Protein AF-A0A090XD99-F1 (afdb_monomer_lite)

Foldseek 3Di:
DDDPDPPPPDDPDDDDDDDDDDDDPQPFDDDPNDTDDRPPCQFWPFDWADAPPPDTATAWQWIQTPVRDIDGHDWLGKYQPDWDWPPDDPCVVVVDDIHIYRQWIATGDPRGGDHDAADDFDAFPDPQQFHWDWDDQAPRYIFTQWQWTAHPVRDIDGGDWQGKYFPDWDDDPQKIKTFIATDDPRGGDGPPSDIGIAGNVDGHDDDPDD

pLDDT: mean 74.69, std 20.32, range [28.7, 96.0]

Structure (mmCIF, N/CA/C/O backbone):
data_AF-A0A090XD99-F1
#
_entry.id   AF-A0A090XD99-F1
#
loop_
_atom_site.group_PDB
_atom_site.id
_atom_site.type_symbol
_atom_site.label_atom_id
_atom_site.label_alt_id
_atom_site.label_comp_id
_atom_site.label_asym_id
_atom_site.label_entity_id
_atom_site.label_seq_id
_atom_site.pdbx_PDB_ins_code
_atom_site.Cartn_x
_atom_site.Cartn_y
_atom_site.Cartn_z
_atom_site.occupancy
_atom_site.B_iso_or_equiv
_atom_site.auth_seq_id
_atom_site.auth_comp_id
_atom_site.auth_asym_id
_atom_site.auth_atom_id
_atom_site.pdbx_PDB_model_num
ATOM 1 N N . LEU A 1 1 ? -3.791 0.039 -46.338 1.00 29.17 1 LEU A N 1
ATOM 2 C CA . LEU A 1 1 ? -2.946 0.171 -45.131 1.00 29.17 1 LEU A CA 1
ATOM 3 C C . LEU A 1 1 ? -3.714 1.030 -44.139 1.00 29.17 1 LEU A C 1
ATOM 5 O O . LEU A 1 1 ? -3.865 2.210 -44.429 1.00 29.17 1 LEU A O 1
ATOM 9 N N . PRO A 1 2 ? -4.304 0.475 -43.069 1.00 32.53 2 PRO A N 1
ATOM 10 C CA . PRO A 1 2 ? -4.972 1.307 -42.083 1.00 32.53 2 PRO A CA 1
ATOM 11 C C . PRO A 1 2 ? -3.912 1.943 -41.180 1.00 32.53 2 PRO A C 1
ATOM 13 O O . PRO A 1 2 ? -3.060 1.261 -40.610 1.00 32.53 2 PRO A O 1
ATOM 16 N N . THR A 1 3 ? -3.942 3.267 -41.117 1.00 30.95 3 THR A N 1
ATOM 17 C CA . THR A 1 3 ? -3.111 4.108 -40.262 1.00 30.95 3 THR A CA 1
ATOM 18 C C . THR A 1 3 ? -3.462 3.810 -38.807 1.00 30.95 3 THR A C 1
ATOM 20 O O . THR A 1 3 ? -4.619 3.926 -38.408 1.00 30.95 3 THR A O 1
ATOM 23 N N . LYS A 1 4 ? -2.463 3.374 -38.034 1.00 35.81 4 LYS A N 1
ATOM 24 C CA . LYS A 1 4 ? -2.551 3.130 -36.593 1.00 35.81 4 LYS A CA 1
ATOM 25 C C . LYS A 1 4 ? -3.011 4.426 -35.925 1.00 35.81 4 LYS A C 1
ATOM 27 O O . LYS A 1 4 ? -2.273 5.404 -35.912 1.00 35.81 4 LYS A O 1
ATOM 32 N N . SER A 1 5 ? -4.247 4.435 -35.439 1.00 34.84 5 SER A N 1
ATOM 33 C CA . SER A 1 5 ? -4.791 5.500 -34.607 1.00 34.84 5 SER A CA 1
ATOM 34 C C . SER A 1 5 ? -3.919 5.625 -33.362 1.00 34.84 5 SER A C 1
ATOM 36 O O . SER A 1 5 ? -3.947 4.748 -32.498 1.00 34.84 5 SER A O 1
ATOM 38 N N . GLU A 1 6 ? -3.117 6.684 -33.291 1.00 40.81 6 GLU A N 1
ATOM 39 C CA . GLU A 1 6 ? -2.580 7.167 -32.025 1.00 40.81 6 GLU A CA 1
ATOM 40 C C . GLU A 1 6 ? -3.792 7.474 -31.141 1.00 40.81 6 GLU A C 1
ATOM 42 O O . GLU A 1 6 ? -4.569 8.387 -31.426 1.00 40.81 6 GLU A O 1
ATOM 47 N N . LEU A 1 7 ? -4.026 6.640 -30.122 1.00 40.94 7 LEU A N 1
ATOM 48 C CA . LEU A 1 7 ? -4.959 6.988 -29.062 1.00 40.94 7 LEU A CA 1
ATOM 49 C C . LEU A 1 7 ? -4.370 8.214 -28.366 1.00 40.94 7 LEU A C 1
ATOM 51 O O . LEU A 1 7 ? -3.432 8.110 -27.582 1.00 40.94 7 LEU A O 1
ATOM 55 N N . PHE A 1 8 ? -4.903 9.385 -28.700 1.00 42.00 8 PHE A N 1
ATOM 56 C CA . PHE A 1 8 ? -4.663 10.608 -27.956 1.00 42.00 8 PHE A CA 1
ATOM 57 C C . PHE A 1 8 ? -5.185 10.403 -26.532 1.00 42.00 8 PHE A C 1
ATOM 59 O O . PHE A 1 8 ? -6.388 10.494 -26.283 1.00 42.00 8 PHE A O 1
ATOM 66 N N . CYS A 1 9 ? -4.286 10.121 -25.591 1.00 50.16 9 CYS A N 1
ATOM 67 C CA . CYS A 1 9 ? -4.594 10.215 -24.173 1.00 50.16 9 CYS A CA 1
ATOM 68 C C . CYS A 1 9 ? -4.824 11.691 -23.849 1.00 50.16 9 CYS A C 1
ATOM 70 O O . CYS A 1 9 ? -3.883 12.479 -23.764 1.00 50.16 9 CYS A O 1
ATOM 72 N N . SER A 1 10 ? -6.085 12.092 -23.717 1.00 45.22 10 SER A N 1
ATOM 73 C CA . SER A 1 10 ? -6.397 13.389 -23.125 1.00 45.22 10 SER A CA 1
ATOM 74 C C . SER A 1 10 ? -6.186 13.262 -21.615 1.00 45.22 10 SER A C 1
ATOM 76 O O . SER A 1 10 ? -6.752 12.338 -21.027 1.00 45.22 10 SER A O 1
ATOM 78 N N . PRO A 1 11 ? -5.382 14.126 -20.971 1.00 39.06 11 PRO A N 1
ATOM 79 C CA . PRO A 1 11 ? -5.248 14.088 -19.521 1.00 39.06 11 PRO A CA 1
ATOM 80 C C . PRO A 1 11 ? -6.627 14.304 -18.877 1.00 39.06 11 PRO A C 1
ATOM 82 O O . PRO A 1 11 ? -7.382 15.158 -19.356 1.00 39.06 11 PRO A O 1
ATOM 85 N N . PRO A 1 12 ? -6.986 13.565 -17.812 1.00 39.91 12 PRO A N 1
ATOM 86 C CA . PRO A 1 12 ? -8.225 13.828 -17.097 1.00 39.91 12 PRO A CA 1
ATOM 87 C C . PRO A 1 12 ? -8.194 15.258 -16.537 1.00 39.91 12 PRO A C 1
ATOM 89 O O . PRO A 1 12 ? -7.226 15.678 -15.898 1.00 39.91 12 PRO A O 1
ATOM 92 N N . GLU A 1 13 ? -9.251 16.030 -16.805 1.00 33.06 13 GLU A N 1
ATOM 93 C CA . GLU A 1 13 ? -9.387 17.400 -16.306 1.00 33.06 13 GLU A CA 1
ATOM 94 C C . GLU A 1 13 ? -9.272 17.419 -14.775 1.00 33.06 13 GLU A C 1
ATOM 96 O O . GLU A 1 13 ? -10.149 16.936 -14.055 1.00 33.06 13 GLU A O 1
ATOM 101 N N . THR A 1 14 ? -8.208 18.025 -14.251 1.00 34.97 14 THR A N 1
ATOM 102 C CA . THR A 1 14 ? -8.058 18.245 -12.811 1.00 34.97 14 THR A CA 1
ATOM 103 C C . THR A 1 14 ? -8.959 19.408 -12.400 1.00 34.97 14 THR A C 1
ATOM 105 O O . THR A 1 14 ? -8.592 20.577 -12.506 1.00 34.97 14 THR A O 1
ATOM 108 N N . LYS A 1 15 ? -10.176 19.110 -11.934 1.00 31.34 15 LYS A N 1
ATOM 109 C CA . LYS A 1 15 ? -11.067 20.131 -11.365 1.00 31.34 15 LYS A CA 1
ATOM 110 C C . LYS A 1 15 ? -10.687 20.391 -9.907 1.00 31.34 15 LYS A C 1
ATOM 112 O O . LYS A 1 15 ? -10.941 19.580 -9.022 1.00 31.34 15 LYS A O 1
ATOM 117 N N . LEU A 1 16 ? -10.045 21.534 -9.665 1.00 28.70 16 LEU A N 1
ATOM 118 C CA . LEU A 1 16 ? -9.690 22.020 -8.333 1.00 28.70 16 LEU A CA 1
ATOM 119 C C . LEU A 1 16 ? -10.935 22.624 -7.661 1.00 28.70 16 LEU A C 1
ATOM 121 O O . LEU A 1 16 ? -11.273 23.783 -7.896 1.00 28.70 16 LEU A O 1
ATOM 125 N N . TYR A 1 17 ? -11.633 21.855 -6.827 1.00 33.28 17 TYR A N 1
ATOM 126 C CA . TYR A 1 17 ? -12.748 22.385 -6.039 1.00 33.28 17 TYR A CA 1
ATOM 127 C C . TYR A 1 17 ? -12.217 23.017 -4.744 1.00 33.28 17 TYR A C 1
ATOM 129 O O . TYR A 1 17 ? -11.704 22.328 -3.863 1.00 33.28 17 TYR A O 1
ATOM 137 N N . LYS A 1 18 ? -12.334 24.346 -4.624 1.00 31.80 18 LYS A N 1
ATOM 138 C CA . LYS A 1 18 ? -12.262 25.043 -3.333 1.00 31.80 18 LYS A CA 1
ATOM 139 C C . LYS A 1 18 ? -13.612 24.873 -2.635 1.00 31.80 18 LYS A C 1
ATOM 141 O O . LYS A 1 18 ? -14.582 25.491 -3.058 1.00 31.80 18 LYS A O 1
ATOM 146 N N . GLU A 1 19 ? -13.679 24.081 -1.569 1.00 37.97 19 GLU A N 1
ATOM 147 C CA . GLU A 1 19 ? -14.806 24.161 -0.633 1.00 37.97 19 GLU A CA 1
ATOM 148 C C . GLU A 1 19 ? -14.475 25.176 0.469 1.00 37.97 19 GLU A C 1
ATOM 150 O O . GLU A 1 19 ? -13.686 24.919 1.380 1.00 37.97 19 GLU A O 1
ATOM 155 N N . GLU A 1 20 ? -15.082 26.359 0.366 1.00 36.19 20 GLU A N 1
ATOM 156 C CA . GLU A 1 20 ? -15.264 27.273 1.489 1.00 36.19 20 GLU A CA 1
ATOM 157 C C . GLU A 1 20 ? -16.559 26.905 2.233 1.00 36.19 20 GLU A C 1
ATOM 159 O O . GLU A 1 20 ? -17.637 26.905 1.648 1.00 36.19 20 GLU A O 1
ATOM 164 N N . GLY A 1 21 ? -16.465 26.679 3.548 1.00 35.44 21 GLY A N 1
ATOM 165 C CA . GLY A 1 21 ? -17.574 26.942 4.471 1.00 35.44 21 GLY A CA 1
ATOM 166 C C . GLY A 1 21 ? -18.374 25.751 5.026 1.00 35.44 21 GLY A C 1
ATOM 167 O O . GLY A 1 21 ? -19.042 25.020 4.311 1.00 35.44 21 GLY A O 1
ATOM 168 N N . LYS A 1 22 ? -18.427 25.740 6.369 1.00 29.59 22 LYS A N 1
ATOM 169 C CA . LYS A 1 22 ? -19.358 25.075 7.310 1.00 29.59 22 LYS A CA 1
ATOM 170 C C . LYS A 1 22 ? -19.150 23.592 7.678 1.00 29.59 22 LYS A C 1
ATOM 172 O O . LYS A 1 22 ? -19.069 22.691 6.860 1.00 29.59 22 LYS A O 1
ATOM 177 N N . LYS A 1 23 ? -19.108 23.395 9.006 1.00 40.16 23 LYS A N 1
ATOM 178 C CA . LYS A 1 23 ? -19.047 22.136 9.763 1.00 40.16 23 LYS A CA 1
ATOM 179 C C . LYS A 1 23 ? -20.243 21.230 9.435 1.00 40.16 23 LYS A C 1
ATOM 181 O O . LYS A 1 23 ? -21.278 21.359 10.068 1.00 40.16 23 LYS A O 1
ATOM 186 N N . ASP A 1 24 ? -20.034 20.293 8.528 1.00 35.25 24 ASP A N 1
ATOM 187 C CA . ASP A 1 24 ? -20.601 18.944 8.578 1.00 35.25 24 ASP A CA 1
ATOM 188 C C . ASP A 1 24 ? -19.536 18.031 7.973 1.00 35.25 24 ASP A C 1
ATOM 190 O O . ASP A 1 24 ? -19.322 18.008 6.761 1.00 35.25 24 ASP A O 1
ATOM 194 N N . ARG A 1 25 ? -18.760 17.348 8.823 1.00 34.78 25 ARG A N 1
ATOM 195 C CA . ARG A 1 25 ? -17.692 16.449 8.365 1.00 34.78 25 ARG A CA 1
ATOM 196 C C . ARG A 1 25 ? -18.313 15.143 7.869 1.00 34.78 25 ARG A C 1
ATOM 198 O O . ARG A 1 25 ? -18.170 14.106 8.494 1.00 34.78 25 ARG A O 1
ATOM 205 N N . LYS A 1 26 ? -18.986 15.178 6.719 1.00 39.66 26 LYS A N 1
ATOM 206 C CA . LYS A 1 26 ? -19.401 13.955 6.027 1.00 39.66 26 LYS A CA 1
ATOM 207 C C . LYS A 1 26 ? -18.145 13.227 5.542 1.00 39.66 26 LYS A C 1
ATOM 209 O O . LYS A 1 26 ? -17.483 13.689 4.612 1.00 39.66 26 LYS A O 1
ATOM 214 N N . VAL A 1 27 ? -17.793 12.109 6.175 1.00 42.09 27 VAL A N 1
ATOM 215 C CA . VAL A 1 27 ? -16.772 11.188 5.655 1.00 42.09 27 VAL A CA 1
ATOM 216 C C . VAL A 1 27 ? -17.346 10.550 4.390 1.00 42.09 27 VAL A C 1
ATOM 218 O O . VAL A 1 27 ? -18.168 9.645 4.469 1.00 42.09 27 VAL A O 1
ATOM 221 N N . LYS A 1 28 ? -16.969 11.067 3.219 1.00 41.59 28 LYS A N 1
ATOM 222 C CA . LYS A 1 28 ? -17.385 10.521 1.921 1.00 41.59 28 LYS A CA 1
ATOM 223 C C . LYS A 1 28 ? -16.392 9.455 1.464 1.00 41.59 28 LYS A C 1
ATOM 225 O O . LYS A 1 28 ? -15.189 9.592 1.692 1.00 41.59 28 LYS A O 1
ATOM 230 N N . THR A 1 29 ? -16.884 8.430 0.780 1.00 48.00 29 THR A N 1
ATOM 231 C CA . THR A 1 29 ? -16.031 7.447 0.108 1.00 48.00 29 THR A CA 1
ATOM 232 C C . THR A 1 29 ? -15.660 8.019 -1.255 1.00 48.00 29 THR A C 1
ATOM 234 O O . THR A 1 29 ? -16.538 8.366 -2.043 1.00 48.00 29 THR A O 1
ATOM 237 N N . CYS A 1 30 ? -14.365 8.178 -1.523 1.00 48.22 30 CYS A N 1
ATOM 238 C CA . CYS A 1 30 ? -13.880 8.699 -2.797 1.00 48.22 30 CYS A CA 1
ATOM 239 C C . CYS A 1 30 ? -13.390 7.538 -3.664 1.00 48.22 30 CYS A C 1
ATOM 241 O O . CYS A 1 30 ? -12.540 6.751 -3.248 1.00 48.22 30 CYS A O 1
ATOM 243 N N . GLN A 1 31 ? -13.951 7.428 -4.864 1.00 45.91 31 GLN A N 1
ATOM 244 C CA . GLN A 1 31 ? -13.473 6.541 -5.917 1.00 45.91 31 GLN A CA 1
ATOM 245 C C . GLN A 1 31 ? -13.281 7.371 -7.179 1.00 45.91 31 GLN A C 1
ATOM 247 O O . GLN A 1 31 ? -14.170 8.130 -7.565 1.00 45.91 31 GLN A O 1
ATOM 252 N N . ASN A 1 32 ? -12.116 7.229 -7.811 1.00 43.75 32 ASN A N 1
ATOM 253 C CA . ASN A 1 32 ? -11.796 7.878 -9.082 1.00 43.75 32 ASN A CA 1
ATOM 254 C C . ASN A 1 32 ? -12.060 9.403 -9.071 1.00 43.75 32 ASN A C 1
ATOM 256 O O . ASN A 1 32 ? -12.777 9.941 -9.913 1.00 43.75 32 ASN A O 1
ATOM 260 N N . GLY A 1 33 ? -11.593 10.091 -8.021 1.00 47.38 33 GLY A N 1
ATOM 261 C CA . GLY A 1 33 ? -11.790 11.536 -7.839 1.00 47.38 33 GLY A CA 1
ATOM 262 C C . GLY A 1 33 ? -13.222 11.983 -7.501 1.00 47.38 33 GLY A C 1
ATOM 263 O O . GLY A 1 33 ? -13.441 13.169 -7.262 1.00 47.38 33 GLY A O 1
ATOM 264 N N . THR A 1 34 ? -14.193 11.065 -7.431 1.00 42.22 34 THR A N 1
ATOM 265 C CA . THR A 1 34 ? -15.591 11.372 -7.102 1.00 42.22 34 THR A CA 1
ATOM 266 C C . THR A 1 34 ? -15.938 10.834 -5.720 1.00 42.22 34 THR A C 1
ATOM 268 O O . THR A 1 34 ? -15.882 9.632 -5.462 1.00 42.22 34 THR A O 1
ATOM 271 N N . CYS A 1 35 ? -16.317 11.729 -4.811 1.00 51.88 35 CYS A N 1
ATOM 272 C CA . CYS A 1 35 ? -16.709 11.360 -3.456 1.00 51.88 35 CYS A CA 1
ATOM 273 C C . CYS A 1 35 ? -18.232 11.199 -3.377 1.00 51.88 35 CYS A C 1
ATOM 275 O O . CYS A 1 35 ? -18.967 12.185 -3.457 1.00 51.88 35 CYS A O 1
ATOM 277 N N . THR A 1 36 ? -18.705 9.961 -3.226 1.00 49.44 36 THR A N 1
ATOM 278 C CA . THR A 1 36 ? -20.133 9.617 -3.136 1.00 49.44 36 THR A CA 1
ATOM 279 C C . THR A 1 36 ? -20.467 9.013 -1.772 1.00 49.44 36 THR A C 1
ATOM 281 O O . THR A 1 36 ? -19.614 8.435 -1.100 1.00 49.44 36 THR A O 1
ATOM 284 N N . GLY A 1 37 ? -21.720 9.197 -1.346 1.00 50.81 37 GLY A N 1
ATOM 285 C CA . GLY A 1 37 ? -22.272 8.632 -0.114 1.00 50.81 37 GLY A CA 1
ATOM 286 C C . GLY A 1 37 ? -22.677 9.683 0.921 1.00 50.81 37 GLY A C 1
ATOM 287 O O . GLY A 1 37 ? -21.871 10.511 1.347 1.00 50.81 37 GLY A O 1
ATOM 288 N N . ASP A 1 38 ? -23.932 9.611 1.364 1.00 49.69 38 ASP A N 1
ATOM 289 C CA . ASP A 1 38 ? -24.384 10.219 2.615 1.00 49.69 38 ASP A CA 1
ATOM 290 C C . ASP A 1 38 ? -24.069 9.250 3.762 1.00 49.69 38 ASP A C 1
ATOM 292 O O . ASP A 1 38 ? -24.935 8.523 4.247 1.00 49.69 38 ASP A O 1
ATOM 296 N N . TYR A 1 39 ? -22.805 9.197 4.188 1.00 54.59 39 TYR A N 1
ATOM 297 C CA . TYR A 1 39 ? -22.466 8.492 5.421 1.00 54.59 39 TYR A CA 1
ATOM 298 C C . TYR A 1 39 ? -23.013 9.293 6.607 1.00 54.59 39 TYR A C 1
ATOM 300 O O . TYR A 1 39 ? -22.491 10.358 6.950 1.00 54.59 39 TYR A O 1
ATOM 308 N N . LYS A 1 40 ? -24.089 8.800 7.224 1.00 58.50 40 LYS A N 1
ATOM 309 C CA . LYS A 1 40 ? -24.652 9.381 8.444 1.00 58.50 40 LYS A CA 1
ATOM 310 C C . LYS A 1 40 ? -23.810 8.969 9.650 1.00 58.50 40 LYS A C 1
ATOM 312 O O . LYS A 1 40 ? -24.119 8.006 10.352 1.00 58.50 40 LYS A O 1
ATOM 317 N N . GLU A 1 41 ? -22.738 9.718 9.884 1.00 62.06 41 GLU A N 1
ATOM 318 C CA . GLU A 1 41 ? -21.822 9.533 11.021 1.00 62.06 41 GLU A CA 1
ATOM 319 C C . GLU A 1 41 ? -22.550 9.562 12.382 1.00 62.06 41 GLU A C 1
ATOM 321 O O . GLU A 1 41 ? -22.115 8.932 13.349 1.00 62.06 41 GLU A O 1
ATOM 326 N N . ASP A 1 42 ? -23.705 10.229 12.428 1.00 64.19 42 ASP A N 1
ATOM 327 C CA . ASP A 1 42 ? -24.571 10.334 13.601 1.00 64.19 42 ASP A CA 1
ATOM 328 C C . ASP A 1 42 ? -25.227 9.002 13.989 1.00 64.19 42 ASP A C 1
ATOM 330 O O . ASP A 1 42 ? -25.499 8.781 15.169 1.00 64.19 42 ASP A O 1
ATOM 334 N N . GLU A 1 43 ? -25.470 8.103 13.028 1.00 69.75 43 GLU A N 1
ATOM 335 C CA . GLU A 1 43 ? -26.159 6.822 13.244 1.00 69.75 43 GLU A CA 1
ATOM 336 C C . GLU A 1 43 ? -25.167 5.674 13.495 1.00 69.75 43 GLU A C 1
ATOM 338 O O . GLU A 1 43 ? -25.397 4.836 14.373 1.00 69.75 43 GLU A O 1
ATOM 343 N N . CYS A 1 44 ? -24.039 5.663 12.780 1.00 76.50 44 CYS A N 1
ATOM 344 C CA . CYS A 1 44 ? -22.971 4.675 12.921 1.00 76.50 44 CYS A CA 1
ATOM 345 C C . CYS A 1 44 ? -21.623 5.402 12.975 1.00 76.50 44 CYS A C 1
ATOM 347 O O . CYS A 1 44 ? -21.262 6.123 12.047 1.00 76.50 44 CYS A O 1
ATOM 349 N N . LYS A 1 45 ? -20.842 5.220 14.044 1.00 77.06 45 LYS A N 1
ATOM 350 C CA . LYS A 1 45 ? -19.551 5.913 14.191 1.00 77.06 45 LYS A CA 1
ATOM 351 C C . LYS A 1 45 ? -18.415 5.069 13.631 1.00 77.06 45 LYS A C 1
ATOM 353 O O . LYS A 1 45 ? -18.179 3.955 14.093 1.00 77.06 45 LYS A O 1
ATOM 358 N N . ARG A 1 46 ? -17.672 5.630 12.677 1.00 82.62 46 ARG A N 1
ATOM 359 C CA . ARG A 1 46 ? -16.459 5.029 12.112 1.00 82.62 46 ARG A CA 1
ATOM 360 C C . ARG A 1 46 ? -15.243 5.580 12.842 1.00 82.62 46 ARG A C 1
ATOM 362 O O . ARG A 1 46 ? -14.977 6.778 12.805 1.00 82.62 46 ARG A O 1
ATOM 369 N N . LYS A 1 47 ? -14.491 4.711 13.518 1.00 85.75 47 LYS A N 1
ATOM 370 C CA . LYS A 1 47 ? -13.227 5.110 14.141 1.00 85.75 47 LYS A CA 1
ATOM 371 C C . LYS A 1 47 ? -12.108 5.032 13.109 1.00 85.75 47 LYS A C 1
ATOM 373 O O . LYS A 1 47 ? -11.795 3.956 12.605 1.00 85.75 47 LYS A O 1
ATOM 378 N N . MET A 1 48 ? -11.525 6.187 12.803 1.00 85.75 48 MET A N 1
ATOM 379 C CA . MET A 1 48 ? -10.375 6.310 11.913 1.00 85.75 48 MET A CA 1
ATOM 380 C C . MET A 1 48 ? -9.088 6.331 12.736 1.00 85.75 48 MET A C 1
ATOM 382 O O . MET A 1 48 ? -8.972 7.094 13.698 1.00 85.75 48 MET A O 1
ATOM 386 N N . LEU A 1 49 ? -8.113 5.520 12.341 1.00 86.00 49 LEU A N 1
ATOM 387 C CA . LEU A 1 49 ? -6.758 5.559 12.870 1.00 86.00 49 LEU A CA 1
ATOM 388 C C . LEU A 1 49 ? -5.867 6.317 11.893 1.00 86.00 49 LEU A C 1
ATOM 390 O O . LEU A 1 49 ? -5.813 5.999 10.703 1.00 86.00 49 LEU A O 1
ATOM 394 N N . ALA A 1 50 ? -5.168 7.325 12.406 1.00 82.00 50 ALA A N 1
ATOM 395 C CA . ALA A 1 50 ? -4.214 8.084 11.621 1.00 82.00 50 ALA A CA 1
ATOM 396 C C . ALA A 1 50 ? -2.971 7.231 11.353 1.00 82.00 50 ALA A C 1
ATOM 398 O O . ALA A 1 50 ? -2.231 6.863 12.263 1.00 82.00 50 ALA A O 1
ATOM 399 N N . VAL A 1 51 ? -2.721 6.964 10.079 1.00 77.25 51 VAL A N 1
ATOM 400 C CA . VAL A 1 51 ? -1.458 6.440 9.578 1.00 77.25 51 VAL A CA 1
ATOM 401 C C . VAL A 1 51 ? -0.583 7.643 9.249 1.00 77.25 51 VAL A C 1
ATOM 403 O O . VAL A 1 51 ? -0.774 8.304 8.227 1.00 77.25 51 VAL A O 1
ATOM 406 N N . TYR A 1 52 ? 0.338 7.951 10.164 1.00 69.38 52 TYR A N 1
ATOM 407 C CA . TYR A 1 52 ? 1.416 8.938 10.033 1.00 69.38 52 TYR A CA 1
ATOM 408 C C . TYR A 1 52 ? 1.101 10.132 9.109 1.00 69.38 52 TYR A C 1
ATOM 410 O O . TYR A 1 52 ? 1.365 10.132 7.909 1.00 69.38 52 TYR A O 1
ATOM 418 N N . SER A 1 53 ? 0.567 11.205 9.694 1.00 57.19 53 SER A N 1
ATOM 419 C CA . SER A 1 53 ? 0.318 12.540 9.116 1.00 57.19 53 SER A CA 1
ATOM 420 C C . SER A 1 53 ? -0.570 12.675 7.862 1.00 57.19 53 SER A C 1
ATOM 422 O O . SER A 1 53 ? -1.036 13.790 7.634 1.00 57.19 53 SER A O 1
ATOM 424 N N . ARG A 1 54 ? -0.827 11.641 7.036 1.00 62.81 54 ARG A N 1
ATOM 425 C CA . ARG A 1 54 ? -1.522 11.830 5.733 1.00 62.81 54 ARG A CA 1
ATOM 426 C C . ARG A 1 54 ? -2.344 10.655 5.196 1.00 62.81 54 ARG A C 1
ATOM 428 O O . ARG A 1 54 ? -2.834 10.751 4.071 1.00 62.81 54 ARG A O 1
ATOM 435 N N . ALA A 1 55 ? -2.474 9.555 5.922 1.00 69.56 55 ALA A N 1
ATOM 436 C CA . ALA A 1 55 ? -3.428 8.503 5.587 1.00 69.56 55 ALA A CA 1
ATOM 437 C C . ALA A 1 55 ? -4.267 8.193 6.827 1.00 69.56 55 ALA A C 1
ATOM 439 O O . ALA A 1 55 ? -3.791 8.320 7.950 1.00 69.56 55 ALA A O 1
ATOM 440 N N . ASN A 1 56 ? -5.528 7.829 6.633 1.00 82.44 56 ASN A N 1
ATOM 441 C CA . ASN A 1 56 ? -6.381 7.345 7.706 1.00 82.44 56 ASN A CA 1
ATOM 442 C C . ASN A 1 56 ? -6.967 6.016 7.256 1.00 82.44 56 ASN A C 1
ATOM 444 O O . ASN A 1 56 ? -7.388 5.889 6.109 1.00 82.44 56 ASN A O 1
ATOM 448 N N . VAL A 1 57 ? -6.996 5.049 8.160 1.00 88.56 57 VAL A N 1
ATOM 449 C CA . VAL A 1 57 ? -7.590 3.733 7.917 1.00 88.56 57 VAL A CA 1
ATOM 450 C C . VAL A 1 57 ? -8.703 3.500 8.920 1.00 88.56 57 VAL A C 1
ATOM 452 O O . VAL A 1 57 ? -8.679 4.071 10.013 1.00 88.56 57 VAL A O 1
ATOM 455 N N . VAL A 1 58 ? -9.687 2.679 8.569 1.00 90.75 58 VAL A N 1
ATOM 456 C CA . VAL A 1 58 ? -10.707 2.282 9.544 1.00 90.75 58 VAL A CA 1
ATOM 457 C C . VAL A 1 58 ? -10.088 1.351 10.586 1.00 90.75 58 VAL A C 1
ATOM 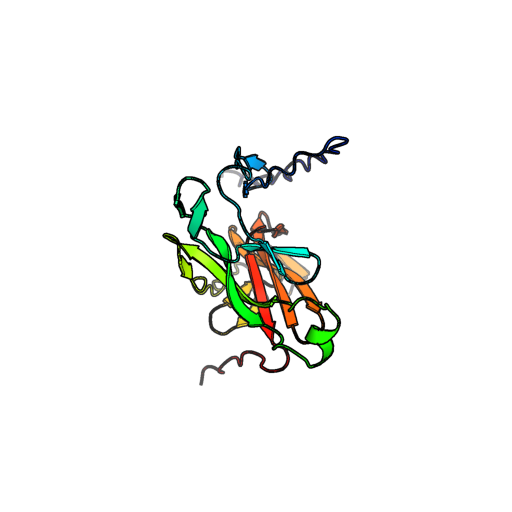459 O O . VAL A 1 58 ? -9.252 0.510 10.258 1.00 90.75 58 VAL A O 1
ATOM 462 N N . GLU A 1 59 ? -10.472 1.500 11.853 1.00 89.81 59 GLU A N 1
ATOM 463 C CA . GLU A 1 59 ? -10.045 0.569 12.905 1.00 89.81 59 GLU A CA 1
ATOM 464 C C . GLU A 1 59 ? -10.679 -0.813 12.709 1.00 89.81 59 GLU A C 1
ATOM 466 O O . GLU A 1 59 ? -9.998 -1.825 12.834 1.00 89.81 59 GLU A O 1
ATOM 471 N N . THR A 1 60 ? -11.972 -0.851 12.376 1.00 90.69 60 THR A N 1
ATOM 472 C CA . THR A 1 60 ? -12.738 -2.082 12.157 1.00 90.69 60 THR A CA 1
ATOM 473 C C . THR A 1 60 ? -13.526 -2.007 10.853 1.00 90.69 60 THR A C 1
ATOM 475 O O . THR A 1 60 ? -14.049 -0.954 10.486 1.00 90.69 60 THR A O 1
ATOM 478 N N . CYS A 1 61 ? -13.650 -3.147 10.170 1.00 91.12 61 CYS A N 1
ATOM 479 C CA . CYS A 1 61 ? -14.455 -3.294 8.951 1.00 91.12 61 CYS A CA 1
ATOM 480 C C . CYS A 1 61 ? -15.936 -3.577 9.229 1.00 91.12 61 CYS A C 1
ATOM 482 O O . CYS A 1 61 ? -16.737 -3.686 8.306 1.00 91.12 61 CYS A O 1
ATOM 484 N N . THR A 1 62 ? -16.308 -3.639 10.505 1.00 90.50 62 THR A N 1
ATOM 485 C CA . THR A 1 62 ? -17.689 -3.720 10.968 1.00 90.50 62 THR A CA 1
ATOM 486 C C . THR A 1 62 ? -17.941 -2.580 11.949 1.00 90.50 62 THR A C 1
ATOM 488 O O . THR A 1 62 ? -17.173 -2.371 12.893 1.00 90.50 62 THR A O 1
ATOM 491 N N . LEU A 1 63 ? -19.012 -1.827 11.715 1.00 86.69 63 LEU A N 1
ATOM 492 C CA . LEU A 1 63 ? -19.404 -0.652 12.481 1.00 86.69 63 LEU A CA 1
ATOM 493 C C . LEU A 1 63 ? -20.607 -0.988 13.352 1.00 86.69 63 LEU A C 1
ATOM 495 O O . LEU A 1 63 ? -21.593 -1.530 12.859 1.00 86.69 63 LEU A O 1
ATOM 499 N N . LYS A 1 64 ? -20.546 -0.631 14.636 1.00 83.81 64 LYS A N 1
ATOM 500 C CA . LYS A 1 64 ? -21.703 -0.703 15.532 1.00 83.81 64 LYS A CA 1
ATOM 501 C C . LYS A 1 64 ? -22.465 0.618 15.483 1.00 83.81 64 LYS A C 1
ATOM 503 O O . LYS A 1 64 ? -21.892 1.677 15.739 1.00 83.81 64 LYS A O 1
ATOM 508 N N . CYS A 1 65 ? -23.751 0.541 15.183 1.00 83.69 65 CYS A N 1
ATOM 509 C CA . CYS A 1 65 ? -24.640 1.690 15.100 1.00 83.69 65 CYS A CA 1
ATOM 510 C C . CYS A 1 65 ? -25.361 1.931 16.435 1.00 83.69 65 CYS A C 1
ATOM 512 O O . CYS A 1 65 ? -25.449 1.042 17.287 1.00 83.69 65 CYS A O 1
ATOM 514 N N . ASN A 1 66 ? -25.888 3.141 16.636 1.00 84.50 66 ASN A N 1
ATOM 515 C CA . ASN A 1 66 ? -26.543 3.530 17.894 1.00 84.50 66 ASN A CA 1
ATOM 516 C C . ASN A 1 66 ? -27.798 2.695 18.200 1.00 84.50 66 ASN A C 1
ATOM 518 O O . ASN A 1 66 ? -28.121 2.468 19.362 1.00 84.50 66 ASN A O 1
ATOM 522 N N . ASN A 1 67 ? -28.483 2.212 17.163 1.00 83.06 67 ASN A N 1
ATOM 523 C CA . ASN A 1 67 ? -29.630 1.300 17.251 1.00 83.06 67 ASN A CA 1
ATOM 524 C C . ASN A 1 67 ? -29.235 -0.152 17.614 1.00 83.06 67 ASN A C 1
ATOM 526 O O . ASN A 1 67 ? -30.099 -1.021 17.674 1.00 83.06 67 ASN A O 1
ATOM 530 N N . GLY A 1 68 ? -27.943 -0.433 17.816 1.00 81.75 68 GLY A N 1
ATOM 531 C CA . GLY A 1 68 ? -27.418 -1.763 18.117 1.00 81.75 68 GLY A CA 1
ATOM 532 C C . GLY A 1 68 ? -27.179 -2.655 16.896 1.00 81.75 68 GLY A C 1
ATOM 533 O O . GLY A 1 68 ? -26.629 -3.741 17.070 1.00 81.75 68 GLY A O 1
ATOM 534 N N . SER A 1 69 ? -27.535 -2.216 15.682 1.00 85.12 69 SER A N 1
ATOM 535 C CA . SER A 1 69 ? -27.228 -2.958 14.459 1.00 85.12 69 SER A CA 1
ATOM 536 C C . SER A 1 69 ? -25.749 -2.856 14.096 1.00 85.12 69 SER A C 1
ATOM 538 O O . SER A 1 69 ? -25.031 -1.958 14.545 1.00 85.12 69 SER A O 1
ATOM 540 N N . TYR A 1 70 ? -25.311 -3.770 13.234 1.00 84.75 70 TYR A N 1
ATOM 541 C CA . TYR A 1 70 ? -23.969 -3.779 12.673 1.00 84.75 70 TYR A CA 1
ATOM 542 C C . TYR A 1 70 ? -24.035 -3.534 11.167 1.00 84.75 70 TYR A C 1
ATOM 544 O O . TYR A 1 70 ? -24.907 -4.076 10.492 1.00 84.75 70 TYR A O 1
ATOM 552 N N . VAL A 1 71 ? -23.124 -2.708 10.656 1.00 86.62 71 VAL A N 1
ATOM 553 C CA . VAL A 1 71 ? -22.998 -2.401 9.226 1.00 86.62 71 VAL A CA 1
ATOM 554 C C . VAL A 1 71 ? -21.573 -2.705 8.786 1.00 86.62 71 VAL A C 1
ATOM 556 O O . VAL A 1 71 ? -20.615 -2.305 9.451 1.00 86.62 71 VAL A O 1
ATOM 559 N N . GLN A 1 72 ? -21.432 -3.418 7.673 1.00 86.88 72 GLN A N 1
ATOM 560 C CA . GLN A 1 72 ? -20.132 -3.697 7.073 1.00 86.88 72 GLN A CA 1
ATOM 561 C C . GLN A 1 72 ? -19.606 -2.447 6.359 1.00 86.88 72 GLN A C 1
ATOM 563 O O . GLN A 1 72 ? -20.342 -1.745 5.666 1.00 86.88 72 GLN A O 1
ATOM 568 N N . VAL A 1 73 ? -18.319 -2.167 6.546 1.00 86.81 73 VAL A N 1
ATOM 569 C CA . VAL A 1 73 ? -17.586 -1.173 5.760 1.00 86.81 73 VAL A CA 1
ATOM 570 C C . VAL A 1 73 ? -17.432 -1.691 4.334 1.00 86.81 73 VAL A C 1
ATOM 572 O O . VAL A 1 73 ? -17.313 -2.893 4.105 1.00 86.81 73 VAL A O 1
ATOM 575 N N . GLU A 1 74 ? -17.419 -0.772 3.374 1.00 86.94 74 GLU A N 1
ATOM 576 C CA . GLU A 1 74 ? -17.319 -1.079 1.957 1.00 86.94 74 GLU A CA 1
ATOM 577 C C . GLU A 1 74 ? -16.066 -1.910 1.645 1.00 86.94 74 GLU A C 1
ATOM 579 O O . GLU A 1 74 ? -14.951 -1.569 2.067 1.00 86.94 74 GLU A O 1
ATOM 584 N N . ASN A 1 75 ? -16.249 -2.979 0.865 1.00 87.00 75 ASN A N 1
ATOM 585 C CA . ASN A 1 75 ? -15.153 -3.833 0.422 1.00 87.00 75 ASN A CA 1
ATOM 586 C C . ASN A 1 75 ? -14.070 -3.011 -0.297 1.00 87.00 75 ASN A C 1
ATOM 588 O O . ASN A 1 75 ? -14.361 -2.158 -1.135 1.00 87.00 75 ASN A O 1
ATOM 592 N N . GLY A 1 76 ? -12.808 -3.282 0.033 1.00 84.56 76 GLY A N 1
ATOM 593 C CA . GLY A 1 76 ? -11.646 -2.558 -0.487 1.00 84.56 76 GLY A CA 1
ATOM 594 C C . GLY A 1 76 ? -11.243 -1.319 0.324 1.00 84.56 76 GLY A C 1
ATOM 595 O O . GLY A 1 76 ? -10.174 -0.765 0.067 1.00 84.56 76 GLY A O 1
ATOM 596 N N . THR A 1 77 ? -12.028 -0.905 1.325 1.00 86.94 77 THR A N 1
ATOM 597 C CA . THR A 1 77 ? -11.649 0.192 2.233 1.00 86.94 77 THR A CA 1
ATOM 598 C C . THR A 1 77 ? -10.411 -0.187 3.048 1.00 86.94 77 THR A C 1
ATOM 600 O O . THR A 1 77 ? -10.354 -1.280 3.609 1.00 86.94 77 THR A O 1
ATOM 603 N N . MET A 1 78 ? -9.424 0.711 3.150 1.00 89.12 78 MET A N 1
ATOM 604 C CA . MET A 1 78 ? -8.212 0.456 3.937 1.00 89.12 78 MET A CA 1
ATOM 605 C C . MET A 1 78 ? -8.520 0.379 5.435 1.00 89.12 78 MET A C 1
ATOM 607 O O . MET A 1 78 ? -9.134 1.289 6.001 1.00 89.12 78 MET A O 1
ATOM 611 N N . CYS A 1 79 ? -8.020 -0.665 6.089 1.00 91.69 79 CYS A N 1
ATOM 612 C CA . CYS A 1 79 ? -8.243 -0.943 7.504 1.00 91.69 79 CYS A CA 1
ATOM 613 C C . CYS A 1 79 ? -6.935 -1.242 8.242 1.00 91.69 79 CYS A C 1
ATOM 615 O O . CYS A 1 79 ? -5.932 -1.628 7.638 1.00 91.69 79 CYS A O 1
ATOM 617 N N . ALA A 1 80 ? -6.930 -1.052 9.559 1.00 92.81 80 ALA A N 1
ATOM 618 C CA . ALA A 1 80 ? -5.791 -1.394 10.399 1.00 92.81 80 ALA A CA 1
ATOM 619 C C . ALA A 1 80 ? -5.767 -2.904 10.676 1.00 92.81 80 ALA A C 1
ATOM 621 O O . ALA A 1 80 ? -6.452 -3.387 11.573 1.00 92.81 80 ALA A O 1
ATOM 622 N N . LEU A 1 81 ? -4.957 -3.642 9.916 1.00 92.56 81 LEU A N 1
ATOM 623 C CA . LEU A 1 81 ? -4.823 -5.093 10.061 1.00 92.56 81 LEU A CA 1
ATOM 624 C C . LEU A 1 81 ? -4.081 -5.461 11.346 1.00 92.56 81 LEU A C 1
ATOM 626 O O . LEU A 1 81 ? -4.462 -6.388 12.057 1.00 92.56 81 LEU A O 1
ATOM 630 N N . ARG A 1 82 ? -3.026 -4.707 11.663 1.00 89.25 82 ARG A N 1
ATOM 631 C CA . ARG A 1 82 ? -2.265 -4.881 12.898 1.00 89.25 82 ARG A CA 1
ATOM 632 C C . ARG A 1 82 ? -1.978 -3.535 13.526 1.00 89.25 82 ARG A C 1
ATOM 634 O O . ARG A 1 82 ? -1.425 -2.640 12.886 1.00 89.25 82 ARG A O 1
ATOM 641 N N . THR A 1 83 ? -2.291 -3.419 14.809 1.00 87.25 83 THR A N 1
ATOM 642 C CA . THR A 1 83 ? -1.992 -2.238 15.617 1.00 87.25 83 THR A CA 1
ATOM 643 C C . THR A 1 83 ? -1.129 -2.607 16.816 1.00 87.25 83 THR A C 1
ATOM 645 O O . THR A 1 83 ? -1.020 -3.771 17.203 1.00 87.25 83 THR A O 1
ATOM 648 N N . SER A 1 84 ? -0.470 -1.613 17.393 1.00 82.62 84 SER A N 1
ATOM 649 C CA . SER A 1 84 ? 0.147 -1.703 18.712 1.00 82.62 84 SER A CA 1
ATOM 650 C C . SER A 1 84 ? -0.339 -0.526 19.543 1.00 82.62 84 SER A C 1
ATOM 652 O O . SER A 1 84 ? -0.449 0.600 19.060 1.00 82.62 84 SER A O 1
ATOM 654 N N . SER A 1 85 ? -0.665 -0.783 20.805 1.00 76.62 85 SER A N 1
ATOM 655 C CA . SER A 1 85 ? -0.844 0.292 21.775 1.00 76.62 85 SER A CA 1
ATOM 656 C C . SER A 1 85 ? 0.486 0.496 22.472 1.00 76.62 85 SER A C 1
ATOM 658 O O . SER A 1 85 ? 1.082 -0.476 22.943 1.00 76.62 85 SER A O 1
ATOM 660 N N . SER A 1 86 ? 0.937 1.742 22.608 1.00 61.25 86 SER A N 1
ATOM 661 C CA . SER A 1 86 ? 1.867 2.032 23.695 1.00 61.25 86 SER A CA 1
ATOM 662 C C . SER A 1 86 ? 1.149 1.669 25.000 1.00 61.25 86 SER A C 1
ATOM 664 O O . SER A 1 86 ? 0.030 2.122 25.258 1.00 61.25 86 SER A O 1
ATOM 666 N N . GLY A 1 87 ? 1.721 0.722 25.749 1.00 47.62 87 GLY A N 1
ATOM 667 C CA . GLY A 1 87 ? 1.165 0.274 27.022 1.00 47.62 87 GLY A CA 1
ATOM 668 C C . GLY A 1 87 ? 1.047 1.445 27.994 1.00 47.62 87 GLY A C 1
ATOM 669 O O . GLY A 1 87 ? 1.756 2.441 27.853 1.00 47.62 87 GLY A O 1
ATOM 670 N N . PHE A 1 88 ? 0.145 1.315 28.967 1.00 43.50 88 PHE A N 1
ATOM 671 C CA . PHE A 1 88 ? -0.014 2.241 30.089 1.00 43.50 88 PHE A CA 1
ATOM 672 C C . PHE A 1 88 ? 1.374 2.565 30.672 1.00 43.50 88 PHE A C 1
ATOM 674 O O . PHE A 1 88 ? 1.982 1.736 31.346 1.00 43.50 88 PHE A O 1
ATOM 681 N N . THR A 1 89 ? 1.931 3.732 30.351 1.00 48.81 89 THR A N 1
ATOM 682 C CA . THR A 1 89 ? 3.188 4.171 30.962 1.00 48.81 89 THR A CA 1
ATOM 683 C C . THR A 1 89 ? 2.855 4.783 32.315 1.00 48.81 89 THR A C 1
ATOM 685 O O . THR A 1 89 ? 1.726 5.215 32.545 1.00 48.81 89 THR A O 1
ATOM 688 N N . LEU A 1 90 ? 3.829 4.875 33.226 1.00 51.47 90 LEU A N 1
ATOM 689 C CA . LEU A 1 90 ? 3.653 5.587 34.501 1.00 51.47 90 LEU A CA 1
ATOM 690 C C . LEU A 1 90 ? 3.129 7.030 34.295 1.00 51.47 90 LEU A C 1
ATOM 692 O O . LEU A 1 90 ? 2.537 7.613 35.195 1.00 51.47 90 LEU A O 1
ATOM 696 N N . TRP A 1 91 ? 3.301 7.589 33.089 1.00 47.62 91 TRP A N 1
ATOM 697 C CA . TRP A 1 91 ? 2.789 8.893 32.677 1.00 47.62 91 TRP A CA 1
ATOM 698 C C . TRP A 1 91 ? 1.281 8.915 32.342 1.00 47.62 91 TRP A C 1
ATOM 700 O O . TRP A 1 91 ? 0.657 9.975 32.339 1.00 47.62 91 TRP A O 1
ATOM 710 N N . SER A 1 92 ? 0.633 7.768 32.129 1.00 50.22 92 SER A N 1
ATOM 711 C CA . SER A 1 92 ? -0.830 7.676 31.991 1.00 50.22 92 SER A CA 1
ATOM 712 C C . SER A 1 92 ? -1.574 8.105 33.270 1.00 50.22 92 SER A C 1
ATOM 714 O O . SER A 1 92 ? -2.734 8.503 33.186 1.00 50.22 92 SER A O 1
ATOM 716 N N . LEU A 1 93 ? -0.895 8.135 34.428 1.00 53.09 93 LEU A N 1
ATOM 717 C CA . LEU A 1 93 ? -1.378 8.771 35.666 1.00 53.09 93 LEU A CA 1
ATOM 718 C C . LEU A 1 93 ? -1.452 10.310 35.573 1.00 53.09 93 LEU A C 1
ATOM 720 O O . LEU A 1 93 ? -2.199 10.924 36.327 1.00 53.09 93 LEU A O 1
ATOM 724 N N . PHE A 1 94 ? -0.746 10.932 34.620 1.00 58.66 94 PHE A N 1
ATOM 725 C CA . PHE A 1 94 ? -0.772 12.376 34.338 1.00 58.66 94 PHE A CA 1
ATOM 726 C C . PHE A 1 94 ? -1.670 12.735 33.136 1.00 58.66 94 PHE A C 1
ATOM 728 O O . PHE A 1 94 ? -1.508 13.782 32.513 1.00 58.66 94 PHE A O 1
ATOM 735 N N . GLY A 1 95 ? -2.629 11.868 32.782 1.00 52.31 95 GLY A N 1
ATOM 736 C CA . GLY A 1 95 ? -3.703 12.191 31.831 1.00 52.31 95 GLY A CA 1
ATOM 737 C C . GLY A 1 95 ? -3.358 12.048 30.344 1.00 52.31 95 GLY A C 1
ATOM 738 O O . GLY A 1 95 ? -4.141 12.474 29.494 1.00 52.31 95 GLY A O 1
ATOM 739 N N . SER A 1 96 ? -2.221 11.440 29.991 1.00 55.41 96 SER A N 1
ATOM 740 C CA . SER A 1 96 ? -1.903 11.182 28.577 1.00 55.41 96 SER A CA 1
ATOM 741 C C . SER A 1 96 ? -2.621 9.942 28.062 1.00 55.41 96 SER A C 1
ATOM 743 O O . SER A 1 96 ? -2.483 8.849 28.614 1.00 55.41 96 SER A O 1
ATOM 745 N N . LYS A 1 97 ? -3.397 10.128 26.991 1.00 57.31 97 LYS A N 1
ATOM 746 C CA . LYS A 1 97 ? -4.154 9.057 26.341 1.00 57.31 97 LYS A CA 1
ATOM 747 C C . LYS A 1 97 ? -3.202 8.086 25.628 1.00 57.31 97 LYS A C 1
ATOM 749 O O . LYS A 1 97 ? -2.224 8.544 25.037 1.00 57.31 97 LYS A O 1
ATOM 754 N N . PRO A 1 98 ? -3.490 6.773 25.651 1.00 61.59 98 PRO A N 1
ATOM 755 C CA . PRO A 1 98 ? -2.726 5.797 24.884 1.00 61.59 98 PRO A CA 1
ATOM 756 C C . PRO A 1 98 ? -2.783 6.135 23.391 1.00 61.59 98 PRO A C 1
ATOM 758 O O . PRO A 1 98 ? -3.822 6.559 22.878 1.00 61.59 98 PRO A O 1
ATOM 761 N N . VAL A 1 99 ? -1.656 5.954 22.704 1.00 69.44 99 VAL A N 1
ATOM 762 C CA . VAL A 1 99 ? -1.547 6.168 21.259 1.00 69.44 99 VAL A CA 1
ATOM 763 C C . VAL A 1 99 ? -1.591 4.803 20.585 1.00 69.44 99 VAL A C 1
ATOM 765 O O . VAL A 1 99 ? -0.756 3.940 20.861 1.00 69.44 99 VAL A O 1
ATOM 768 N N . THR A 1 100 ? -2.574 4.604 19.709 1.00 79.69 100 THR A N 1
ATOM 769 C CA . THR A 1 100 ? -2.654 3.421 18.848 1.00 79.69 100 THR A CA 1
ATOM 770 C C . THR A 1 100 ? -1.836 3.674 17.589 1.00 79.69 100 THR A C 1
ATOM 772 O O . THR A 1 100 ? -2.124 4.606 16.840 1.00 79.69 100 THR A O 1
ATOM 775 N N . LEU A 1 101 ? -0.827 2.841 17.357 1.00 83.62 101 LEU A N 1
ATOM 776 C CA . LEU A 1 101 ? -0.006 2.852 16.151 1.00 83.62 101 LEU A CA 1
ATOM 777 C C . LEU A 1 101 ? -0.500 1.775 15.187 1.00 83.62 101 LEU A C 1
ATOM 779 O O . LEU A 1 101 ? -0.810 0.657 15.601 1.00 83.62 101 LEU A O 1
ATOM 783 N N . VAL A 1 102 ? -0.574 2.113 13.901 1.00 87.44 102 VAL A N 1
ATOM 784 C CA . VAL A 1 102 ? -0.905 1.166 12.829 1.00 87.44 102 VAL A CA 1
ATOM 785 C C . VAL A 1 102 ? 0.399 0.608 12.275 1.00 87.44 102 VAL A C 1
ATOM 787 O O . VAL A 1 102 ? 1.207 1.358 11.733 1.00 87.44 102 VAL A O 1
ATOM 790 N N . ASN A 1 103 ? 0.588 -0.702 12.412 1.00 86.25 103 ASN A N 1
ATOM 791 C CA . ASN A 1 103 ? 1.789 -1.404 11.957 1.00 86.25 103 ASN A CA 1
ATOM 792 C C . ASN A 1 103 ? 1.580 -2.051 10.585 1.00 86.25 103 ASN A C 1
ATOM 794 O O . ASN A 1 103 ? 2.513 -2.132 9.796 1.00 86.25 103 ASN A O 1
ATOM 798 N N . GLU A 1 104 ? 0.358 -2.502 10.297 1.00 88.75 104 GLU A N 1
ATOM 799 C CA . GLU A 1 104 ? 0.015 -3.162 9.038 1.00 88.75 104 GLU A CA 1
ATOM 800 C C . GLU A 1 104 ? -1.369 -2.710 8.563 1.00 88.75 104 GLU A C 1
ATOM 802 O O . GLU A 1 104 ? -2.295 -2.563 9.367 1.00 88.75 104 GLU A O 1
ATOM 807 N N . ILE A 1 105 ? -1.496 -2.483 7.254 1.00 90.44 105 ILE A N 1
ATOM 808 C CA . ILE A 1 105 ? -2.731 -2.042 6.597 1.00 90.44 105 ILE A CA 1
ATOM 809 C C . ILE A 1 105 ? -3.270 -3.194 5.750 1.00 90.44 105 ILE A C 1
ATOM 811 O O . ILE A 1 105 ? -2.537 -3.785 4.957 1.00 90.44 105 ILE A O 1
ATOM 815 N N . GLY A 1 106 ? -4.554 -3.487 5.916 1.00 91.56 106 GLY A N 1
ATOM 816 C CA . GLY A 1 106 ? -5.309 -4.439 5.110 1.00 91.56 106 GLY A CA 1
ATOM 817 C C . GLY A 1 106 ? -6.435 -3.758 4.340 1.00 91.56 106 GLY A C 1
ATOM 818 O O . GLY A 1 106 ? -6.532 -2.528 4.302 1.00 91.56 106 GLY A O 1
ATOM 819 N N . ASN A 1 107 ? -7.315 -4.576 3.768 1.00 91.38 107 ASN A N 1
ATOM 820 C CA . ASN A 1 107 ? -8.564 -4.135 3.156 1.00 91.38 107 ASN A CA 1
ATOM 821 C C . ASN A 1 107 ? -9.758 -4.774 3.854 1.00 91.38 107 ASN A C 1
ATOM 823 O O . ASN A 1 107 ? -9.690 -5.934 4.253 1.00 91.38 107 ASN A O 1
ATOM 827 N N . CYS A 1 108 ? -10.866 -4.047 3.922 1.00 91.31 108 CYS A N 1
ATOM 828 C CA . CYS A 1 108 ? -12.135 -4.627 4.320 1.00 91.31 108 CYS A CA 1
ATOM 829 C C . CYS A 1 108 ? -12.640 -5.601 3.256 1.00 91.31 108 CYS A C 1
ATOM 831 O O . CYS A 1 108 ? -12.697 -5.254 2.074 1.00 91.31 108 CYS A O 1
ATOM 833 N N . TYR A 1 109 ? -13.008 -6.803 3.681 1.00 92.94 109 TYR A N 1
ATOM 834 C CA . TYR A 1 109 ? -13.708 -7.785 2.870 1.00 92.94 109 TYR A CA 1
ATOM 835 C C . TYR A 1 109 ? -14.683 -8.551 3.759 1.00 92.94 109 TYR A C 1
ATOM 837 O O . TYR A 1 109 ? -14.275 -9.114 4.770 1.00 92.94 109 TYR A O 1
ATOM 845 N N . ASP A 1 110 ? -15.969 -8.511 3.412 1.00 91.62 110 ASP A N 1
ATOM 846 C CA . ASP A 1 110 ? -17.042 -9.189 4.157 1.00 91.62 110 ASP A CA 1
ATOM 847 C C . ASP A 1 110 ? -17.044 -8.868 5.669 1.00 91.62 110 ASP A C 1
ATOM 849 O O . ASP A 1 110 ? -17.229 -9.715 6.537 1.00 91.62 110 ASP A O 1
ATOM 853 N N . GLY A 1 111 ? -16.796 -7.598 6.008 1.00 90.00 111 GLY A N 1
ATOM 854 C CA . GLY A 1 111 ? -16.779 -7.123 7.396 1.00 90.00 111 GLY A CA 1
ATOM 855 C C . GLY A 1 111 ? -15.489 -7.398 8.177 1.00 90.00 111 GLY A C 1
ATOM 856 O O . GLY A 1 111 ? -15.364 -6.909 9.306 1.00 90.00 111 GLY A O 1
ATOM 857 N N . GLU A 1 112 ? -14.508 -8.081 7.582 1.00 95.44 112 GLU A N 1
ATOM 858 C CA . GLU A 1 112 ? -13.202 -8.370 8.180 1.00 95.44 112 GLU A CA 1
ATOM 859 C C . GLU A 1 112 ? -12.077 -7.547 7.549 1.00 95.44 112 GLU A C 1
ATOM 861 O O . GLU A 1 112 ? -12.120 -7.200 6.370 1.00 95.44 112 GLU A O 1
ATOM 866 N N . CYS A 1 113 ? -11.050 -7.229 8.341 1.00 94.81 113 CYS A N 1
ATOM 867 C CA . CYS A 1 113 ? -9.833 -6.609 7.828 1.00 94.81 113 CYS A CA 1
ATOM 868 C C . CYS A 1 113 ? -8.850 -7.705 7.424 1.00 94.81 113 CYS A C 1
ATOM 870 O O . CYS A 1 113 ? -8.305 -8.388 8.288 1.00 94.81 113 CYS A O 1
ATOM 872 N N . VAL A 1 114 ? -8.621 -7.869 6.123 1.00 93.81 114 VAL A N 1
ATOM 873 C CA . VAL A 1 114 ? -7.781 -8.943 5.584 1.00 93.81 114 VAL A CA 1
ATOM 874 C C . VAL A 1 114 ? -6.501 -8.399 4.962 1.00 93.81 114 VAL A C 1
ATOM 876 O O . VAL A 1 114 ? -6.455 -7.272 4.455 1.00 93.81 114 VAL A O 1
ATOM 879 N N . LYS A 1 115 ? -5.437 -9.212 4.978 1.00 90.38 115 LYS A N 1
ATOM 880 C CA . LYS A 1 115 ? -4.202 -8.904 4.248 1.00 90.38 115 LYS A CA 1
ATOM 881 C C . LYS A 1 115 ? -4.527 -8.792 2.761 1.00 90.38 115 LYS A C 1
ATOM 883 O O . LYS A 1 115 ? -5.247 -9.621 2.209 1.00 90.38 115 LYS A O 1
ATOM 888 N N . ARG A 1 116 ? -4.008 -7.750 2.112 1.00 85.69 116 ARG A N 1
ATOM 889 C CA . ARG A 1 116 ? -4.227 -7.546 0.679 1.00 85.69 116 ARG A CA 1
ATOM 890 C C . ARG A 1 116 ? -3.623 -8.709 -0.115 1.00 85.69 116 ARG A C 1
ATOM 892 O O . ARG A 1 116 ? -2.553 -9.208 0.238 1.00 85.69 116 ARG A O 1
ATOM 899 N N . ALA A 1 117 ? -4.312 -9.107 -1.185 1.00 83.94 117 ALA A N 1
ATOM 900 C CA . ALA A 1 117 ? -3.794 -10.079 -2.136 1.00 83.94 117 ALA A CA 1
ATOM 901 C C . ALA A 1 117 ? -2.431 -9.625 -2.673 1.00 83.94 117 ALA A C 1
ATOM 903 O O . ALA A 1 117 ? -2.202 -8.431 -2.886 1.00 83.94 117 ALA A O 1
ATOM 904 N N . GLY A 1 118 ? -1.531 -10.586 -2.859 1.00 86.50 118 GLY A N 1
ATOM 905 C CA . GLY A 1 118 ? -0.227 -10.296 -3.425 1.00 86.50 118 GLY A CA 1
ATOM 906 C C . GLY A 1 118 ? -0.333 -9.841 -4.878 1.00 86.50 118 GLY A C 1
ATOM 907 O O . GLY A 1 118 ? -1.222 -10.273 -5.609 1.00 86.50 118 GLY A O 1
ATOM 908 N N . TYR A 1 119 ? 0.584 -8.976 -5.287 1.00 91.25 119 TYR A N 1
ATOM 909 C CA . TYR A 1 119 ? 0.732 -8.516 -6.655 1.00 91.25 119 TYR A CA 1
ATOM 910 C C . TYR A 1 119 ? 2.210 -8.493 -7.023 1.00 91.25 119 TYR A C 1
ATOM 912 O O . TYR A 1 119 ? 3.013 -7.811 -6.385 1.00 91.25 119 TYR A O 1
ATOM 920 N N . ILE A 1 120 ? 2.562 -9.217 -8.077 1.00 92.44 120 ILE A N 1
ATOM 921 C CA . ILE A 1 120 ? 3.882 -9.153 -8.688 1.00 92.44 120 ILE A CA 1
ATOM 922 C C . ILE A 1 120 ? 3.677 -8.564 -10.071 1.00 92.44 120 ILE A C 1
ATOM 924 O O . ILE A 1 120 ? 2.931 -9.119 -10.876 1.00 92.44 120 ILE A O 1
ATOM 928 N N . VAL A 1 121 ? 4.301 -7.413 -10.308 1.00 90.62 121 VAL A N 1
ATOM 929 C CA . VAL A 1 121 ? 4.257 -6.744 -11.604 1.00 90.62 121 VAL A CA 1
ATOM 930 C C . VAL A 1 121 ? 4.642 -7.729 -12.716 1.00 90.62 121 VAL A C 1
ATOM 932 O O . VAL A 1 121 ? 5.655 -8.425 -12.591 1.00 90.62 121 VAL A O 1
ATOM 935 N N . PRO A 1 122 ? 3.827 -7.839 -13.779 1.00 88.25 122 PRO A N 1
ATOM 936 C CA . PRO A 1 122 ? 4.126 -8.750 -14.867 1.00 88.25 122 PRO A CA 1
ATOM 937 C C . PRO A 1 122 ? 5.400 -8.309 -15.605 1.00 88.25 122 PRO A C 1
ATOM 939 O O . PRO A 1 122 ? 5.712 -7.109 -15.655 1.00 88.25 122 PRO A O 1
ATOM 942 N N . PRO A 1 123 ? 6.141 -9.264 -16.197 1.00 84.19 123 PRO A N 1
ATOM 943 C CA . PRO A 1 123 ? 7.312 -8.942 -16.996 1.00 84.19 123 PRO A CA 1
ATOM 944 C C . PRO A 1 123 ? 6.915 -8.023 -18.154 1.00 84.19 123 PRO A C 1
ATOM 946 O O . PRO A 1 123 ? 5.904 -8.234 -18.826 1.00 84.19 123 PRO A O 1
ATOM 949 N N . HIS A 1 124 ? 7.718 -6.988 -18.393 1.00 82.31 124 HIS A N 1
ATOM 950 C CA . HIS A 1 124 ? 7.480 -6.085 -19.510 1.00 82.31 124 HIS A CA 1
ATOM 951 C C . HIS A 1 124 ? 7.863 -6.772 -20.829 1.00 82.31 124 HIS A C 1
ATOM 953 O O . HIS A 1 124 ? 9.042 -7.002 -21.102 1.00 82.31 124 HIS A O 1
ATOM 959 N N . ASN A 1 125 ? 6.863 -7.082 -21.655 1.00 77.00 125 ASN A N 1
ATOM 960 C CA . ASN A 1 125 ? 7.057 -7.634 -22.995 1.00 77.00 125 ASN A CA 1
ATOM 961 C C . 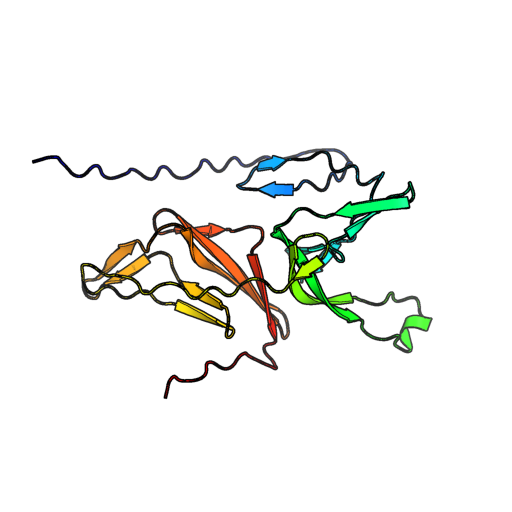ASN A 1 125 ? 7.540 -6.537 -23.954 1.00 77.00 125 ASN A C 1
ATOM 963 O O . ASN A 1 125 ? 6.744 -5.954 -24.689 1.00 77.00 125 ASN A O 1
ATOM 967 N N . SER A 1 126 ? 8.837 -6.223 -23.925 1.00 72.75 126 SER A N 1
ATOM 968 C CA . SER A 1 126 ? 9.369 -5.160 -24.777 1.00 72.75 126 SER A CA 1
ATOM 969 C C . SER A 1 126 ? 9.448 -5.571 -26.244 1.00 72.75 126 SER A C 1
ATOM 971 O O . SER A 1 126 ? 9.954 -6.637 -26.597 1.00 72.75 126 SER A O 1
ATOM 973 N N . THR A 1 127 ? 9.026 -4.656 -27.113 1.00 69.25 127 THR A N 1
ATOM 974 C CA . THR A 1 127 ? 9.191 -4.760 -28.565 1.00 69.25 127 THR A CA 1
ATOM 975 C C . THR A 1 127 ? 10.554 -4.283 -29.067 1.00 69.25 127 THR A C 1
ATOM 977 O O . THR A 1 127 ? 10.921 -4.595 -30.200 1.00 69.25 127 THR A O 1
ATOM 980 N N . LYS A 1 128 ? 11.311 -3.527 -28.260 1.00 68.62 128 LYS A N 1
ATOM 981 C CA . LYS A 1 128 ? 12.560 -2.857 -28.675 1.00 68.62 128 LYS A CA 1
ATOM 982 C C . LYS A 1 128 ? 13.740 -3.073 -27.719 1.00 68.62 128 LYS A C 1
ATOM 984 O O . LYS A 1 128 ? 14.709 -2.318 -27.765 1.00 68.62 128 LYS A O 1
ATOM 989 N N . GLY A 1 129 ? 13.684 -4.095 -26.864 1.00 74.94 129 GLY A N 1
ATOM 990 C CA . GLY A 1 129 ? 14.737 -4.361 -25.874 1.00 74.94 129 GLY A CA 1
ATOM 991 C C . GLY A 1 129 ? 14.789 -3.325 -24.745 1.00 74.94 129 GLY A C 1
ATOM 992 O O . GLY A 1 129 ? 15.839 -3.108 -24.146 1.00 74.94 129 GLY A O 1
ATOM 993 N N . CYS A 1 130 ? 13.668 -2.659 -24.486 1.00 86.19 130 CYS A N 1
ATOM 994 C CA . CYS A 1 130 ? 13.467 -1.752 -23.367 1.00 86.19 130 CYS A CA 1
ATOM 995 C C . CYS A 1 130 ? 13.261 -2.558 -22.087 1.00 86.19 130 CYS A C 1
ATOM 997 O O . CYS A 1 130 ? 12.636 -3.620 -22.106 1.00 86.19 130 CYS A O 1
ATOM 999 N N . ASN A 1 131 ? 13.779 -2.058 -20.970 1.00 84.06 131 ASN A N 1
ATOM 1000 C CA . ASN A 1 131 ? 13.672 -2.752 -19.697 1.00 84.06 131 ASN A CA 1
ATOM 1001 C C . ASN A 1 131 ? 12.939 -1.885 -18.676 1.00 84.06 131 ASN A C 1
ATOM 1003 O O . ASN A 1 131 ? 13.332 -0.752 -18.398 1.00 84.06 131 ASN A O 1
ATOM 1007 N N . GLY A 1 132 ? 11.861 -2.429 -18.119 1.00 86.25 132 GLY A N 1
ATOM 1008 C CA . GLY A 1 132 ? 11.172 -1.815 -16.993 1.00 86.25 132 GLY A CA 1
ATOM 1009 C C . GLY A 1 132 ? 11.960 -2.051 -15.709 1.00 86.25 132 GLY A C 1
ATOM 1010 O O . GLY A 1 132 ? 12.555 -3.110 -15.524 1.00 86.25 132 GLY A O 1
ATOM 1011 N N . THR A 1 133 ? 11.957 -1.075 -14.806 1.00 90.94 133 THR A N 1
ATOM 1012 C CA . THR A 1 133 ? 12.454 -1.289 -13.444 1.00 90.94 133 THR A CA 1
ATOM 1013 C C . THR A 1 133 ? 11.290 -1.499 -12.494 1.00 90.94 133 THR A C 1
ATOM 1015 O O . THR A 1 133 ? 10.235 -0.870 -12.632 1.00 90.94 133 THR A O 1
ATOM 1018 N N . ASP A 1 134 ? 11.507 -2.368 -11.514 1.00 94.25 134 ASP A N 1
ATOM 1019 C CA . ASP A 1 134 ? 10.508 -2.754 -10.529 1.00 94.25 134 ASP A CA 1
ATOM 1020 C C . ASP A 1 134 ? 11.045 -2.535 -9.111 1.00 94.25 134 ASP A C 1
ATOM 1022 O O . ASP A 1 134 ? 12.238 -2.688 -8.835 1.00 94.25 134 ASP A O 1
ATOM 1026 N N . VAL A 1 135 ? 10.144 -2.204 -8.193 1.00 94.25 135 VAL A N 1
ATOM 1027 C CA . VAL A 1 135 ? 10.425 -2.010 -6.775 1.00 94.25 135 VAL A CA 1
ATOM 1028 C C . VAL A 1 135 ? 9.860 -3.186 -6.000 1.00 94.25 135 VAL A C 1
ATOM 1030 O O . VAL A 1 135 ? 8.644 -3.372 -5.915 1.00 94.25 135 VAL A O 1
ATOM 1033 N N . PHE A 1 136 ? 10.757 -3.951 -5.383 1.00 93.69 136 PHE A N 1
ATOM 1034 C CA . PHE A 1 136 ? 10.396 -4.930 -4.366 1.00 93.69 136 PHE A CA 1
ATOM 1035 C C . PHE A 1 136 ? 9.993 -4.197 -3.082 1.00 93.69 136 PHE A C 1
ATOM 1037 O O . PHE A 1 136 ? 10.797 -3.463 -2.502 1.00 93.69 136 PHE A O 1
ATOM 1044 N N . ILE A 1 137 ? 8.747 -4.383 -2.643 1.00 91.12 137 ILE A N 1
ATOM 1045 C CA . ILE A 1 137 ? 8.229 -3.794 -1.402 1.00 91.12 137 ILE A CA 1
ATOM 1046 C C . ILE A 1 137 ? 8.186 -4.851 -0.305 1.00 91.12 137 ILE A C 1
ATOM 1048 O O . ILE A 1 137 ? 8.615 -4.578 0.812 1.00 91.12 137 ILE A O 1
ATOM 1052 N N . ASN A 1 138 ? 7.667 -6.041 -0.614 1.00 89.12 138 ASN A N 1
ATOM 1053 C CA . ASN A 1 138 ? 7.705 -7.229 0.239 1.00 89.12 138 ASN A CA 1
ATOM 1054 C C . ASN A 1 138 ? 7.499 -8.504 -0.603 1.00 89.12 138 ASN A C 1
ATOM 1056 O O . ASN A 1 138 ? 7.292 -8.422 -1.812 1.00 89.12 138 ASN A O 1
ATOM 1060 N N . GLU A 1 139 ? 7.519 -9.677 0.037 1.00 86.00 139 GLU A N 1
ATOM 1061 C CA . GLU A 1 139 ? 7.371 -10.995 -0.613 1.00 86.00 139 GLU A CA 1
ATOM 1062 C C . GLU A 1 139 ? 6.126 -11.148 -1.502 1.00 86.00 139 GLU A C 1
ATOM 1064 O O . GLU A 1 139 ? 6.149 -11.894 -2.474 1.00 86.00 139 GLU A O 1
ATOM 1069 N N . ASN A 1 140 ? 5.062 -10.410 -1.195 1.00 88.00 140 ASN A N 1
ATOM 1070 C CA . ASN A 1 140 ? 3.789 -10.466 -1.894 1.00 88.00 140 ASN A CA 1
ATOM 1071 C C . ASN A 1 140 ? 3.550 -9.203 -2.725 1.00 88.00 140 ASN A C 1
ATOM 1073 O O . ASN A 1 140 ? 2.463 -9.051 -3.268 1.00 88.00 140 ASN A O 1
ATOM 1077 N N . LEU A 1 141 ? 4.495 -8.262 -2.792 1.00 92.06 141 LEU A N 1
ATOM 1078 C CA . LEU A 1 141 ? 4.285 -7.004 -3.493 1.00 92.06 141 LEU A CA 1
ATOM 1079 C C . LEU A 1 141 ? 5.549 -6.508 -4.182 1.00 92.06 141 LEU A C 1
ATOM 1081 O O . LEU A 1 141 ? 6.477 -6.006 -3.543 1.00 92.06 141 LEU A O 1
ATOM 1085 N N . THR A 1 142 ? 5.520 -6.572 -5.508 1.00 95.12 142 THR A N 1
ATOM 1086 C CA . THR A 1 142 ? 6.482 -5.919 -6.394 1.00 95.12 142 THR A CA 1
ATOM 1087 C C . THR A 1 142 ? 5.710 -5.091 -7.411 1.00 95.12 142 THR A C 1
ATOM 1089 O O . THR A 1 142 ? 4.792 -5.598 -8.052 1.00 95.12 142 THR A O 1
ATOM 1092 N N . VAL A 1 143 ? 6.060 -3.815 -7.543 1.00 95.31 143 VAL A N 1
ATOM 1093 C CA . VAL A 1 143 ? 5.365 -2.858 -8.420 1.00 95.31 143 VAL A CA 1
ATOM 1094 C C . VAL A 1 143 ? 6.349 -2.226 -9.392 1.00 95.31 143 VAL A C 1
ATOM 1096 O O . VAL A 1 143 ? 7.544 -2.192 -9.117 1.00 95.31 143 VAL A O 1
ATOM 1099 N N . ALA A 1 144 ? 5.868 -1.684 -10.505 1.00 95.56 144 ALA A N 1
ATOM 1100 C CA . ALA A 1 144 ? 6.709 -0.917 -11.413 1.00 95.56 144 ALA A CA 1
ATOM 1101 C C . ALA A 1 144 ? 7.280 0.328 -10.706 1.00 95.56 144 ALA A C 1
ATOM 1103 O O . ALA A 1 144 ? 6.551 1.036 -10.012 1.00 95.56 144 ALA A O 1
ATOM 1104 N N . THR A 1 145 ? 8.559 0.654 -10.898 1.00 94.56 145 THR A N 1
ATOM 1105 C CA . THR A 1 145 ? 9.102 1.947 -10.436 1.00 94.56 145 THR A CA 1
ATOM 1106 C C . THR A 1 145 ? 8.437 3.096 -11.190 1.00 94.56 145 THR A C 1
ATOM 1108 O O . THR A 1 145 ? 8.039 4.096 -10.598 1.00 94.56 145 THR A O 1
ATOM 1111 N N . HIS A 1 146 ? 8.289 2.920 -12.505 1.00 92.12 146 HIS A N 1
ATOM 1112 C CA . HIS A 1 146 ? 7.710 3.879 -13.437 1.00 92.12 146 HIS A CA 1
ATOM 1113 C C . HIS A 1 146 ? 6.835 3.160 -14.466 1.00 92.12 146 HIS A C 1
ATOM 1115 O O . HIS A 1 146 ? 7.042 1.982 -14.759 1.00 92.12 146 HIS A O 1
ATOM 1121 N N . CYS A 1 147 ? 5.896 3.895 -15.059 1.00 94.50 147 CYS A N 1
ATOM 1122 C CA . CYS A 1 147 ? 5.007 3.403 -16.117 1.00 94.50 147 CYS A CA 1
ATOM 1123 C C . CYS A 1 147 ? 5.619 3.482 -17.520 1.00 94.50 147 CYS A C 1
ATOM 1125 O O . CYS A 1 147 ? 4.939 3.247 -18.515 1.00 94.50 147 CYS A O 1
ATOM 1127 N N . GLN A 1 148 ? 6.913 3.787 -17.598 1.00 92.25 148 GLN A N 1
ATOM 1128 C CA . GLN A 1 148 ? 7.706 3.766 -18.817 1.00 92.25 148 GLN A CA 1
ATOM 1129 C C . GLN A 1 148 ? 8.904 2.842 -18.613 1.00 92.25 148 GLN A C 1
ATOM 1131 O O . GLN A 1 148 ? 9.448 2.749 -17.511 1.00 92.25 148 GLN A O 1
ATOM 1136 N N . ALA A 1 149 ? 9.272 2.136 -19.674 1.00 90.88 149 ALA A N 1
ATOM 1137 C CA . ALA A 1 149 ? 10.470 1.323 -19.758 1.00 90.88 149 ALA A CA 1
ATOM 1138 C C . ALA A 1 149 ? 11.501 2.052 -20.618 1.00 90.88 149 ALA A C 1
ATOM 1140 O O . ALA A 1 149 ? 11.194 2.470 -21.737 1.00 90.88 149 ALA A O 1
ATOM 1141 N N . ASP A 1 150 ? 12.718 2.182 -20.101 1.00 87.56 150 ASP A N 1
ATOM 1142 C CA . ASP A 1 150 ? 13.806 2.848 -20.806 1.00 87.56 150 ASP A CA 1
ATOM 1143 C C . ASP A 1 150 ? 14.460 1.885 -21.800 1.00 87.56 150 ASP A C 1
ATOM 1145 O O . ASP A 1 150 ? 14.699 0.707 -21.512 1.00 87.56 150 ASP A O 1
ATOM 1149 N N . CYS A 1 151 ? 14.765 2.395 -22.986 1.00 88.44 151 CYS A N 1
ATOM 1150 C CA . CYS A 1 151 ? 15.401 1.653 -24.064 1.00 88.44 151 CYS A CA 1
ATOM 1151 C C . CYS A 1 151 ? 16.857 2.116 -24.229 1.00 88.44 151 CYS A C 1
ATOM 1153 O O . CYS A 1 151 ? 17.171 3.298 -24.085 1.00 88.44 151 CYS A O 1
ATOM 1155 N N . GLY A 1 152 ? 17.765 1.208 -24.603 1.00 82.56 152 GLY A N 1
ATOM 1156 C CA . GLY A 1 152 ? 19.200 1.523 -24.737 1.00 82.56 152 GLY A CA 1
ATOM 1157 C C . GLY A 1 152 ? 19.546 2.586 -25.795 1.00 82.56 152 GLY A C 1
ATOM 1158 O O . GLY A 1 152 ? 20.638 3.141 -25.781 1.00 82.56 152 GLY A O 1
ATOM 1159 N N . ASN A 1 153 ? 18.616 2.896 -26.700 1.00 84.38 153 ASN A N 1
ATOM 1160 C CA . ASN A 1 153 ? 18.726 3.950 -27.715 1.00 84.38 153 ASN A CA 1
ATOM 1161 C C . ASN A 1 153 ? 18.255 5.338 -27.220 1.00 84.38 153 ASN A C 1
ATOM 1163 O O . ASN A 1 153 ? 18.165 6.262 -28.026 1.00 84.38 153 ASN A O 1
ATOM 1167 N N . GLY A 1 154 ? 17.914 5.484 -25.934 1.00 82.12 154 GLY A N 1
ATOM 1168 C CA . GLY A 1 154 ? 17.423 6.735 -25.348 1.00 82.12 154 GLY A CA 1
ATOM 1169 C C . GLY A 1 154 ? 15.939 7.027 -25.597 1.00 82.12 154 GLY A C 1
ATOM 1170 O O . GLY A 1 154 ? 15.482 8.120 -25.274 1.00 82.12 154 GLY A O 1
ATOM 1171 N N . THR A 1 155 ? 15.182 6.085 -26.169 1.00 87.88 155 THR A N 1
ATOM 1172 C CA . THR A 1 155 ? 13.711 6.166 -26.225 1.00 87.88 155 THR A CA 1
ATOM 1173 C C . THR A 1 155 ? 13.076 5.480 -25.016 1.00 87.88 155 THR A C 1
ATOM 1175 O O . THR A 1 155 ? 13.758 4.753 -24.297 1.00 87.88 155 THR A O 1
ATOM 1178 N N . SER A 1 156 ? 11.768 5.654 -24.828 1.00 88.75 156 SER A N 1
ATOM 1179 C CA . SER A 1 156 ? 10.983 4.888 -23.859 1.00 88.75 156 SER A CA 1
ATOM 1180 C C . SER A 1 156 ? 9.782 4.204 -24.517 1.00 88.75 156 SER A C 1
ATOM 1182 O O . SER A 1 156 ? 9.291 4.625 -25.569 1.00 88.75 156 SER A O 1
ATOM 1184 N N . GLU A 1 157 ? 9.322 3.118 -23.901 1.00 90.31 157 GLU A N 1
ATOM 1185 C CA . GLU A 1 157 ? 8.059 2.451 -24.218 1.00 90.31 157 GLU A CA 1
ATOM 1186 C C . GLU A 1 157 ? 7.120 2.558 -23.016 1.00 90.31 157 GLU A C 1
ATOM 1188 O O . GLU A 1 157 ? 7.547 2.454 -21.865 1.00 90.31 157 GLU A O 1
ATOM 1193 N N . HIS A 1 158 ? 5.829 2.767 -23.266 1.00 91.94 158 HIS A N 1
ATOM 1194 C CA . HIS A 1 158 ? 4.841 2.694 -22.195 1.00 91.94 158 HIS A CA 1
ATOM 1195 C C . HIS A 1 158 ? 4.746 1.25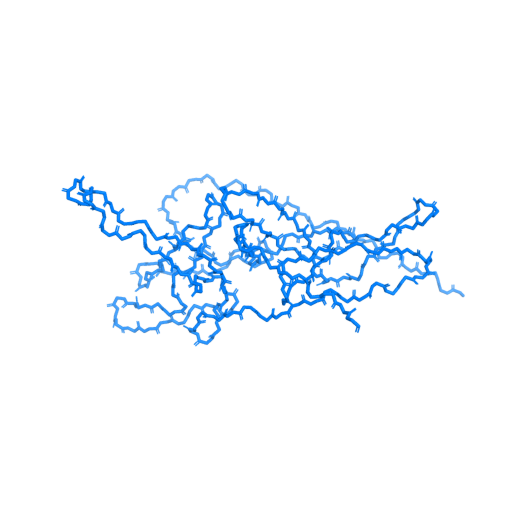1 -21.704 1.00 91.94 158 HIS A C 1
ATOM 1197 O O . HIS A 1 158 ? 4.712 0.306 -22.499 1.00 91.94 158 HIS A O 1
ATOM 1203 N N . ARG A 1 159 ? 4.698 1.084 -20.384 1.00 90.56 159 ARG A N 1
ATOM 1204 C CA . ARG A 1 159 ? 4.299 -0.191 -19.798 1.00 90.56 159 ARG A CA 1
ATOM 1205 C C . ARG A 1 159 ? 2.794 -0.380 -19.983 1.00 90.56 159 ARG A C 1
ATOM 1207 O O . ARG A 1 159 ? 2.079 0.552 -20.341 1.00 90.56 159 ARG A O 1
ATOM 1214 N N . GLU A 1 160 ? 2.354 -1.614 -19.780 1.00 90.44 160 GLU A N 1
ATOM 1215 C CA . GLU A 1 160 ? 0.945 -1.982 -19.874 1.00 90.44 160 GLU A CA 1
ATOM 1216 C C . GLU A 1 160 ? 0.088 -1.123 -18.931 1.00 90.44 160 GLU A C 1
ATOM 1218 O O . GLU A 1 160 ? 0.535 -0.740 -17.847 1.00 90.44 160 GLU A O 1
ATOM 1223 N N . GLU A 1 161 ? -1.120 -0.794 -19.380 1.00 91.31 161 GLU A N 1
ATOM 1224 C CA . GLU A 1 161 ? -2.098 -0.047 -18.588 1.00 91.31 161 GLU A CA 1
ATOM 1225 C C . GLU A 1 161 ? -2.516 -0.853 -17.346 1.00 91.31 161 GLU A C 1
ATOM 1227 O O . GLU A 1 161 ? -2.383 -2.076 -17.303 1.00 91.31 161 GLU A O 1
ATOM 1232 N N . ASP A 1 162 ? -2.998 -0.160 -16.317 1.00 91.31 162 ASP A N 1
ATOM 1233 C CA . ASP A 1 162 ? -3.534 -0.719 -15.068 1.00 91.31 162 ASP A CA 1
ATOM 1234 C C . ASP A 1 162 ? -2.552 -1.543 -14.206 1.00 91.31 162 ASP A C 1
ATOM 1236 O O . ASP A 1 162 ? -2.906 -1.971 -13.103 1.00 91.31 162 ASP A O 1
ATOM 1240 N N . ILE A 1 163 ? -1.290 -1.719 -14.622 1.00 93.56 163 ILE A N 1
ATOM 1241 C CA . ILE A 1 163 ? -0.273 -2.335 -13.758 1.00 93.56 163 ILE A CA 1
ATOM 1242 C C . ILE A 1 163 ? 0.031 -1.422 -12.569 1.00 93.56 163 ILE A C 1
ATOM 1244 O O . ILE A 1 163 ? 0.093 -0.197 -12.697 1.00 93.56 163 ILE A O 1
ATOM 1248 N N . PHE A 1 164 ? 0.293 -2.004 -11.399 1.00 95.19 164 PHE A N 1
ATOM 1249 C CA . PHE A 1 164 ? 0.655 -1.197 -10.238 1.00 95.19 164 PHE A CA 1
ATOM 1250 C C . PHE A 1 164 ? 2.055 -0.601 -10.344 1.00 95.19 164 PHE A C 1
ATOM 1252 O O . PHE A 1 164 ? 3.018 -1.275 -10.722 1.00 95.19 164 PHE A O 1
ATOM 1259 N N . CYS A 1 165 ? 2.161 0.657 -9.922 1.00 95.81 165 CYS A N 1
ATOM 1260 C CA . CYS A 1 165 ? 3.379 1.454 -9.954 1.00 95.81 165 CYS A CA 1
ATOM 1261 C C . CYS A 1 165 ? 3.632 2.167 -8.620 1.00 95.81 165 CYS A C 1
ATOM 1263 O O . CYS A 1 165 ? 2.725 2.370 -7.811 1.00 95.81 165 CYS A O 1
ATOM 1265 N N . LEU A 1 166 ? 4.875 2.567 -8.365 1.00 96.00 166 LEU A N 1
ATOM 1266 C CA . LEU A 1 166 ? 5.226 3.353 -7.189 1.00 96.00 166 LEU A CA 1
ATOM 1267 C C . LEU A 1 166 ? 4.869 4.830 -7.409 1.00 96.00 166 LEU A C 1
ATOM 1269 O O . LEU A 1 166 ? 5.629 5.580 -8.014 1.00 96.00 166 LEU A O 1
ATOM 1273 N N . TRP A 1 167 ? 3.735 5.267 -6.860 1.00 93.88 167 TRP A N 1
ATOM 1274 C CA . TRP A 1 167 ? 3.294 6.661 -6.968 1.00 93.88 167 TRP A CA 1
ATOM 1275 C C . TRP A 1 167 ? 4.063 7.589 -6.022 1.00 93.88 167 TRP A C 1
ATOM 1277 O O . TRP A 1 167 ? 4.495 8.678 -6.397 1.00 93.88 167 TRP A O 1
ATOM 1287 N N . GLN A 1 168 ? 4.248 7.171 -4.768 1.00 91.06 168 GLN A N 1
ATOM 1288 C CA . GLN A 1 168 ? 5.008 7.950 -3.794 1.00 91.06 168 GLN A CA 1
ATOM 1289 C C . GLN A 1 168 ? 5.676 7.054 -2.758 1.00 91.06 168 GLN A C 1
ATOM 1291 O O . GLN A 1 168 ? 5.073 6.132 -2.216 1.00 91.06 168 GLN A O 1
ATOM 1296 N N . TYR A 1 169 ? 6.909 7.407 -2.411 1.00 91.31 169 TYR A N 1
ATOM 1297 C CA . TYR A 1 169 ? 7.668 6.790 -1.333 1.00 91.31 169 TYR A CA 1
ATOM 1298 C C . TYR A 1 169 ? 8.035 7.830 -0.275 1.00 91.31 169 TYR A C 1
ATOM 1300 O O . TYR A 1 169 ? 8.455 8.943 -0.604 1.00 91.31 169 TYR A O 1
ATOM 1308 N N . ARG A 1 170 ? 7.876 7.483 1.005 1.00 87.81 170 ARG A N 1
ATOM 1309 C CA . ARG A 1 170 ? 8.306 8.317 2.134 1.00 87.81 170 ARG A CA 1
ATOM 1310 C C . ARG A 1 170 ? 8.910 7.473 3.245 1.00 87.81 170 ARG A C 1
ATOM 1312 O O . ARG A 1 170 ? 8.446 6.374 3.527 1.00 87.81 170 ARG A O 1
ATOM 1319 N N . ARG A 1 171 ? 9.902 8.039 3.928 1.00 88.12 171 ARG A N 1
ATOM 1320 C CA . ARG A 1 171 ? 10.438 7.506 5.185 1.00 88.12 171 ARG A CA 1
ATOM 1321 C C . ARG A 1 171 ? 9.855 8.302 6.343 1.00 88.12 171 ARG A C 1
ATOM 1323 O O . ARG A 1 171 ? 9.851 9.531 6.293 1.00 88.12 171 ARG A O 1
ATOM 1330 N N . HIS A 1 172 ? 9.369 7.613 7.365 1.00 81.38 172 HIS A N 1
ATOM 1331 C CA . HIS A 1 172 ? 8.889 8.226 8.595 1.00 81.38 172 HIS A CA 1
ATOM 1332 C C . HIS A 1 172 ? 9.358 7.392 9.787 1.00 81.38 172 HIS A C 1
ATOM 1334 O O . HIS A 1 172 ? 8.856 6.295 10.017 1.00 81.38 172 HIS A O 1
ATOM 1340 N N . GLU A 1 173 ? 10.317 7.918 10.553 1.00 82.75 173 GLU A N 1
ATOM 1341 C CA . GLU A 1 173 ? 10.983 7.193 11.643 1.00 82.75 173 GLU A CA 1
ATOM 1342 C C . GLU A 1 173 ? 11.548 5.835 11.180 1.00 82.75 173 GLU A C 1
ATOM 1344 O O . GLU A 1 173 ? 12.479 5.795 10.379 1.00 82.75 173 GLU A O 1
ATOM 1349 N N . HIS A 1 174 ? 10.985 4.730 11.678 1.00 81.94 174 HIS A N 1
ATOM 1350 C CA . HIS A 1 174 ? 11.359 3.355 11.356 1.00 81.94 174 HIS A CA 1
ATOM 1351 C C . HIS A 1 174 ? 10.403 2.700 10.348 1.00 81.94 174 HIS A C 1
ATOM 1353 O O . HIS A 1 174 ? 10.448 1.494 10.155 1.00 81.94 174 HIS A O 1
ATOM 1359 N N . LEU A 1 175 ? 9.521 3.470 9.708 1.00 83.50 175 LEU A N 1
ATOM 1360 C CA . LEU A 1 175 ? 8.578 2.957 8.722 1.00 83.50 175 LEU A CA 1
ATOM 1361 C C . LEU A 1 175 ? 8.848 3.551 7.345 1.00 83.50 175 LEU A C 1
ATOM 1363 O O . LEU A 1 175 ? 9.030 4.759 7.159 1.00 83.50 175 LEU A O 1
ATOM 1367 N N . HIS A 1 176 ? 8.841 2.674 6.356 1.00 89.44 176 HIS A N 1
ATOM 1368 C CA . HIS A 1 176 ? 8.787 3.009 4.949 1.00 89.44 176 HIS A CA 1
ATOM 1369 C C . HIS A 1 176 ? 7.325 2.975 4.503 1.00 89.44 176 HIS A C 1
ATOM 1371 O O . HIS A 1 176 ? 6.633 1.972 4.668 1.00 89.44 176 HIS A O 1
ATOM 1377 N N . ILE A 1 177 ? 6.856 4.092 3.952 1.00 89.44 177 ILE A N 1
ATOM 1378 C CA . ILE A 1 177 ? 5.482 4.284 3.496 1.00 89.44 177 ILE A CA 1
ATOM 1379 C C . ILE A 1 177 ? 5.500 4.295 1.970 1.00 89.44 177 ILE A C 1
ATOM 1381 O O . ILE A 1 177 ? 6.027 5.229 1.357 1.00 89.44 177 ILE A O 1
ATOM 1385 N N . TYR A 1 178 ? 4.904 3.269 1.373 1.00 91.69 178 TYR A N 1
ATOM 1386 C CA . TYR A 1 178 ? 4.738 3.134 -0.070 1.00 91.69 178 TYR A CA 1
ATOM 1387 C C . TYR A 1 178 ? 3.287 3.425 -0.427 1.00 91.69 178 TYR A C 1
ATOM 1389 O O . TYR A 1 178 ? 2.372 2.803 0.110 1.00 91.69 178 TYR A O 1
ATOM 1397 N N . ARG A 1 179 ? 3.070 4.376 -1.328 1.00 90.81 179 ARG A N 1
ATOM 1398 C CA . ARG A 1 179 ? 1.770 4.636 -1.938 1.00 90.81 179 ARG A CA 1
ATOM 1399 C C . ARG A 1 179 ? 1.824 4.153 -3.372 1.00 90.81 179 ARG A C 1
ATOM 1401 O O . ARG A 1 179 ? 2.699 4.570 -4.133 1.00 90.81 179 ARG A O 1
ATOM 1408 N N . ILE A 1 180 ? 0.912 3.254 -3.690 1.00 92.56 180 ILE A N 1
ATOM 1409 C CA . ILE A 1 180 ? 0.871 2.554 -4.962 1.00 92.56 180 ILE A CA 1
ATOM 1410 C C . ILE A 1 180 ? -0.145 3.253 -5.855 1.00 92.56 180 ILE A C 1
ATOM 1412 O O . ILE A 1 180 ? -1.190 3.707 -5.393 1.00 92.56 180 ILE A O 1
ATOM 1416 N N . GLY A 1 181 ? 0.214 3.383 -7.119 1.00 94.06 181 GLY A N 1
ATOM 1417 C CA . GLY A 1 181 ? -0.631 3.872 -8.187 1.00 94.06 181 GLY A CA 1
ATOM 1418 C C . GLY A 1 181 ? -0.947 2.778 -9.192 1.00 94.06 181 GLY A C 1
ATOM 1419 O O . GLY A 1 181 ? -0.544 1.627 -9.013 1.00 94.06 181 GLY A O 1
ATOM 1420 N N . PHE A 1 182 ? -1.620 3.155 -10.266 1.00 93.94 182 PHE A N 1
ATOM 1421 C CA . PHE A 1 182 ? -1.751 2.338 -11.466 1.00 93.94 182 PHE A CA 1
ATOM 1422 C C . PHE A 1 182 ? -1.187 3.107 -12.658 1.00 93.94 182 PHE A C 1
ATOM 1424 O O . PHE A 1 182 ? -1.152 4.341 -12.659 1.00 93.94 182 PHE A O 1
ATOM 1431 N N . CYS A 1 183 ? -0.684 2.378 -13.644 1.00 94.00 183 CYS A N 1
ATOM 1432 C CA . CYS A 1 183 ? -0.220 2.983 -14.874 1.00 94.00 183 CYS A CA 1
ATOM 1433 C C . CYS A 1 183 ? -1.402 3.385 -15.739 1.00 94.00 183 CYS A C 1
ATOM 1435 O O . CYS A 1 183 ? -2.250 2.556 -16.049 1.00 94.00 183 CYS A O 1
ATOM 1437 N N . PHE A 1 184 ? -1.424 4.660 -16.112 1.00 93.56 184 PHE A N 1
ATOM 1438 C CA . PHE A 1 184 ? -2.345 5.202 -17.089 1.00 93.56 184 PHE A CA 1
ATOM 1439 C C . PHE A 1 184 ? -1.573 6.041 -18.105 1.00 93.56 184 PHE A C 1
ATOM 1441 O O . PHE A 1 184 ? -0.942 7.042 -17.754 1.00 93.56 184 PHE A O 1
ATOM 1448 N N . CYS A 1 185 ? -1.559 5.609 -19.363 1.00 90.50 185 CYS A N 1
ATOM 1449 C CA . CYS A 1 185 ? -0.875 6.267 -20.471 1.00 90.50 185 CYS A CA 1
ATOM 1450 C C . CYS A 1 185 ? 0.596 6.631 -20.180 1.00 90.50 185 CYS A C 1
ATOM 1452 O O . CYS A 1 185 ? 1.056 7.749 -20.416 1.00 90.50 185 CYS A O 1
ATOM 1454 N N . GLY A 1 186 ? 1.353 5.683 -19.623 1.00 90.31 186 GLY A N 1
ATOM 1455 C CA . GLY A 1 186 ? 2.770 5.887 -19.304 1.00 90.31 186 GLY A CA 1
ATOM 1456 C C . GLY A 1 186 ? 3.033 6.788 -18.088 1.00 90.31 186 GLY A C 1
ATOM 1457 O O . GLY A 1 186 ? 4.191 7.106 -17.801 1.00 90.31 186 GLY A O 1
ATOM 1458 N N . ILE A 1 187 ? 1.996 7.173 -17.339 1.00 92.56 187 ILE A N 1
ATOM 1459 C CA . ILE A 1 187 ? 2.081 7.955 -16.101 1.00 92.56 187 ILE A CA 1
ATOM 1460 C C . ILE A 1 187 ? 1.587 7.096 -14.934 1.00 92.56 187 ILE A C 1
ATOM 1462 O O . ILE A 1 187 ? 0.657 6.313 -15.077 1.00 92.56 187 ILE A O 1
ATOM 1466 N N . CYS A 1 188 ? 2.229 7.223 -13.770 1.00 94.81 188 CYS A N 1
ATOM 1467 C CA . CYS A 1 188 ? 1.760 6.570 -12.550 1.00 94.81 188 CYS A CA 1
ATOM 1468 C C . CYS A 1 188 ? 0.728 7.460 -11.851 1.00 94.81 188 CYS A C 1
ATOM 1470 O O . CYS A 1 188 ? 1.089 8.496 -11.283 1.00 94.81 188 CYS A O 1
ATOM 1472 N N . GLU A 1 189 ? -0.542 7.068 -11.887 1.00 92.75 189 GLU A N 1
ATOM 1473 C CA . GLU A 1 189 ? -1.647 7.805 -11.271 1.00 92.75 189 GLU A CA 1
ATOM 1474 C C . GLU A 1 189 ? -1.954 7.296 -9.856 1.00 92.75 189 GLU A C 1
ATOM 1476 O O . GLU A 1 189 ? -1.766 6.112 -9.568 1.00 92.75 189 GLU A O 1
ATOM 1481 N N . PR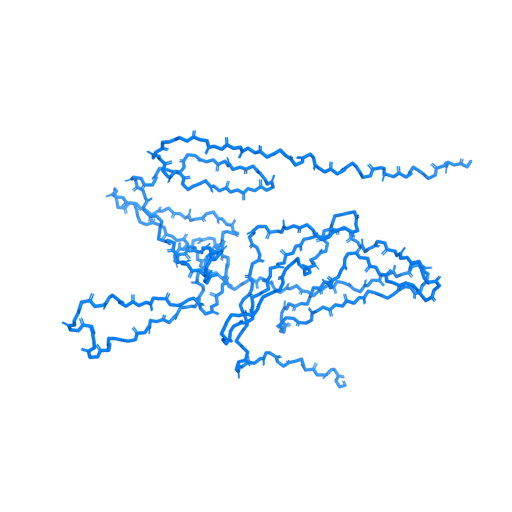O A 1 190 ? -2.395 8.167 -8.928 1.00 86.81 190 PRO A N 1
ATOM 1482 C CA . PRO A 1 190 ? -2.660 7.761 -7.554 1.00 86.81 190 PRO A CA 1
ATOM 1483 C C . PRO A 1 190 ? -3.809 6.750 -7.479 1.00 86.81 190 PRO A C 1
ATOM 1485 O O . PRO A 1 190 ? -4.923 7.011 -7.923 1.00 86.81 190 PRO A O 1
ATOM 1488 N N . HIS A 1 191 ? -3.568 5.626 -6.804 1.00 81.19 191 HIS A N 1
ATOM 1489 C CA . HIS A 1 191 ? -4.627 4.730 -6.364 1.00 81.19 191 HIS A CA 1
ATOM 1490 C C . HIS A 1 191 ? -4.924 5.037 -4.891 1.00 81.19 191 HIS A C 1
ATOM 1492 O O . HIS A 1 191 ? -4.271 4.513 -3.989 1.00 81.19 191 HIS A O 1
ATOM 1498 N N . ASP A 1 192 ? -5.918 5.896 -4.639 1.00 68.94 192 ASP A N 1
ATOM 1499 C CA . ASP A 1 192 ? -6.182 6.526 -3.326 1.00 68.94 192 ASP A CA 1
ATOM 1500 C C . ASP A 1 192 ? -6.282 5.556 -2.130 1.00 68.94 192 ASP A C 1
ATOM 1502 O O . ASP A 1 192 ? -6.042 5.940 -0.984 1.00 68.94 192 ASP A O 1
ATOM 1506 N N . ASN A 1 193 ? -6.566 4.278 -2.391 1.00 69.75 193 ASN A N 1
ATOM 1507 C CA . ASN A 1 193 ? -6.735 3.235 -1.385 1.00 69.75 193 ASN A CA 1
ATOM 1508 C C . ASN A 1 193 ? -5.598 2.204 -1.362 1.00 69.75 193 ASN A C 1
ATOM 1510 O O . ASN A 1 193 ? -5.829 1.084 -0.919 1.00 69.75 193 ASN A O 1
ATOM 1514 N N . TYR A 1 194 ? -4.387 2.512 -1.839 1.00 84.44 194 TYR A N 1
ATOM 1515 C CA . TYR A 1 194 ? -3.259 1.573 -1.781 1.00 84.44 194 TYR A CA 1
ATOM 1516 C C . TYR 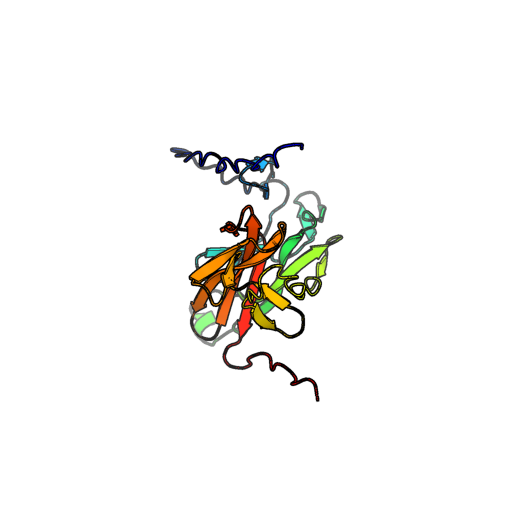A 1 194 ? -2.034 2.167 -1.076 1.00 84.44 194 TYR A C 1
ATOM 1518 O O . TYR A 1 194 ? -1.115 2.698 -1.696 1.00 84.44 194 TYR A O 1
ATOM 1526 N N . THR A 1 195 ? -1.997 2.019 0.251 1.00 88.81 195 THR A N 1
ATOM 1527 C CA . THR A 1 195 ? -0.818 2.333 1.074 1.00 88.81 195 THR A CA 1
ATOM 1528 C C . THR A 1 195 ? -0.278 1.079 1.754 1.00 88.81 195 THR A C 1
ATOM 1530 O O . THR A 1 195 ? -1.043 0.299 2.315 1.00 88.81 195 THR A O 1
ATOM 1533 N N . VAL A 1 196 ? 1.044 0.911 1.737 1.00 89.81 196 VAL A N 1
ATOM 1534 C CA . VAL A 1 196 ? 1.759 -0.194 2.385 1.00 89.81 196 VAL A CA 1
ATOM 1535 C C . VAL A 1 196 ? 2.793 0.363 3.352 1.00 89.81 196 VAL A C 1
ATOM 1537 O O . VAL A 1 196 ? 3.526 1.301 3.027 1.00 89.81 196 VAL A O 1
ATOM 1540 N N . LEU A 1 197 ? 2.836 -0.225 4.545 1.00 89.19 197 LEU A N 1
ATOM 1541 C CA . LEU A 1 197 ? 3.811 0.081 5.585 1.00 89.19 197 LEU A CA 1
ATOM 1542 C C . LEU A 1 197 ? 4.821 -1.059 5.664 1.00 89.19 197 LEU A C 1
ATOM 1544 O O . LEU A 1 197 ? 4.437 -2.225 5.704 1.00 89.19 197 LEU A O 1
ATOM 1548 N N . VAL A 1 198 ? 6.103 -0.713 5.689 1.00 87.75 198 VAL A N 1
ATOM 1549 C CA . VAL A 1 198 ? 7.199 -1.665 5.879 1.00 87.75 198 VAL A CA 1
ATOM 1550 C C . VAL A 1 198 ? 8.080 -1.171 7.019 1.00 87.75 198 VAL A C 1
ATOM 1552 O O . VAL A 1 198 ? 8.522 -0.022 7.000 1.00 87.75 198 VAL A O 1
ATOM 1555 N N . ASP A 1 199 ? 8.342 -2.027 8.003 1.00 84.50 199 ASP A N 1
ATOM 1556 C CA . ASP A 1 199 ? 9.279 -1.734 9.090 1.00 84.50 199 ASP A CA 1
ATOM 1557 C C . ASP A 1 199 ? 10.718 -1.778 8.569 1.00 84.50 199 ASP A C 1
ATOM 1559 O O . ASP A 1 199 ? 11.197 -2.805 8.093 1.00 84.50 199 ASP A O 1
ATOM 1563 N N . SER A 1 200 ? 11.421 -0.651 8.653 1.00 79.69 200 SER A N 1
ATOM 1564 C CA . SER A 1 200 ? 12.810 -0.536 8.217 1.00 79.69 200 SER A CA 1
ATOM 1565 C C . SER A 1 200 ? 13.788 -1.250 9.146 1.00 79.69 200 SER A C 1
ATOM 1567 O O . SER A 1 200 ? 14.906 -1.541 8.727 1.00 79.69 200 SER A O 1
ATOM 1569 N N . LYS A 1 201 ? 13.387 -1.556 10.389 1.00 79.81 201 LYS A N 1
ATOM 1570 C CA . LYS A 1 201 ? 14.185 -2.366 11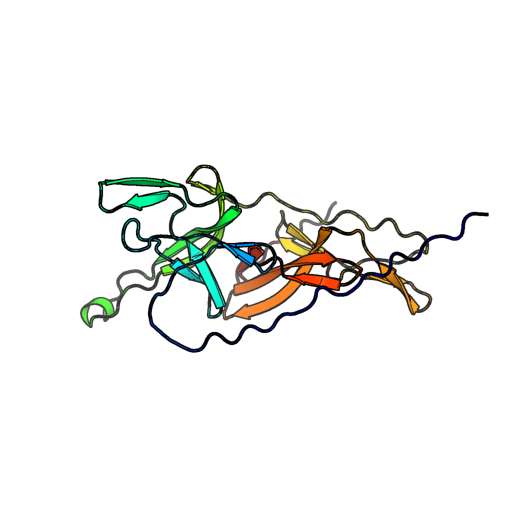.324 1.00 79.81 201 LYS A CA 1
ATOM 1571 C C . LYS A 1 201 ? 14.062 -3.860 11.049 1.00 79.81 201 LYS A C 1
ATOM 1573 O O . LYS A 1 201 ? 14.964 -4.606 11.413 1.00 79.81 201 LYS A O 1
ATOM 1578 N N . ASN A 1 202 ? 12.977 -4.276 10.400 1.00 78.38 202 ASN A N 1
ATOM 1579 C CA . ASN A 1 202 ? 12.725 -5.653 9.987 1.00 78.38 202 ASN A CA 1
ATOM 1580 C C . ASN A 1 202 ? 12.352 -5.682 8.496 1.00 78.38 202 ASN A C 1
ATOM 1582 O O . ASN A 1 202 ? 11.213 -6.013 8.155 1.00 78.38 202 ASN A O 1
ATOM 1586 N N . PRO A 1 203 ? 13.275 -5.278 7.602 1.00 75.00 203 PRO A N 1
ATOM 1587 C CA . PRO A 1 203 ? 12.960 -5.159 6.192 1.00 75.00 203 PRO A CA 1
ATOM 1588 C C . PRO A 1 203 ? 12.674 -6.545 5.590 1.00 75.00 203 PRO A C 1
ATOM 1590 O O . PRO A 1 203 ? 13.342 -7.521 5.943 1.00 75.00 203 PRO A O 1
ATOM 1593 N N . PRO A 1 204 ? 11.708 -6.651 4.665 1.00 76.44 204 PRO A N 1
ATOM 1594 C CA . PRO A 1 204 ? 11.435 -7.892 3.962 1.00 76.44 204 PRO A CA 1
ATOM 1595 C C . PRO A 1 204 ? 12.658 -8.295 3.139 1.00 76.44 204 PRO A C 1
ATOM 1597 O O . PRO A 1 204 ? 13.276 -7.471 2.463 1.00 76.44 204 PRO A O 1
ATOM 1600 N N . VAL A 1 205 ? 13.003 -9.578 3.202 1.00 76.31 205 VAL A N 1
ATOM 1601 C CA . VAL A 1 205 ? 14.157 -10.138 2.498 1.00 76.31 205 VAL A CA 1
ATOM 1602 C C . VAL A 1 205 ? 13.669 -10.744 1.190 1.00 76.31 205 VAL A C 1
ATOM 1604 O O . VAL A 1 205 ? 12.837 -11.653 1.194 1.00 76.31 205 VAL A O 1
ATOM 1607 N N . LYS A 1 206 ? 14.191 -10.252 0.064 1.00 70.88 206 LYS A N 1
ATOM 1608 C CA . LYS A 1 206 ? 14.014 -10.920 -1.224 1.00 70.88 206 LYS A CA 1
ATOM 1609 C C . LYS A 1 206 ? 14.803 -12.227 -1.159 1.00 70.88 206 LYS A C 1
ATOM 1611 O O . LYS A 1 206 ? 16.022 -12.190 -1.021 1.00 70.88 206 LYS A O 1
ATOM 1616 N N . LYS A 1 207 ? 14.120 -13.372 -1.191 1.00 66.50 207 LYS A N 1
ATOM 1617 C CA . LYS A 1 207 ? 14.807 -14.651 -1.387 1.00 66.50 207 LYS A CA 1
ATOM 1618 C C . LYS A 1 207 ? 15.365 -14.623 -2.808 1.00 66.50 207 LYS A C 1
ATOM 1620 O O . LYS A 1 207 ? 14.610 -14.365 -3.740 1.00 66.50 207 LYS A O 1
ATOM 1625 N N . GLU A 1 208 ? 16.676 -14.765 -2.950 1.00 57.12 208 GLU A N 1
ATOM 1626 C CA . GLU A 1 208 ? 17.282 -14.958 -4.264 1.00 57.12 208 GLU A CA 1
ATOM 1627 C C . GLU A 1 208 ? 16.797 -16.308 -4.798 1.00 57.12 208 GLU A C 1
ATOM 1629 O O . GLU A 1 208 ? 16.823 -17.308 -4.076 1.00 57.12 208 GLU A O 1
ATOM 1634 N N . ASP A 1 209 ? 16.281 -16.312 -6.025 1.00 54.09 209 ASP A N 1
ATOM 1635 C CA . ASP A 1 209 ? 15.943 -17.546 -6.722 1.00 54.09 209 ASP A CA 1
ATOM 1636 C C . ASP A 1 209 ? 17.264 -18.292 -6.982 1.00 54.09 209 ASP A C 1
ATOM 1638 O O . ASP A 1 209 ? 18.113 -17.812 -7.736 1.00 54.09 209 ASP A O 1
ATOM 1642 N N . HIS A 1 210 ? 17.465 -19.404 -6.269 1.00 37.16 210 HIS A N 1
ATOM 1643 C CA . HIS A 1 210 ? 18.596 -20.321 -6.438 1.00 37.16 210 HIS A CA 1
ATOM 1644 C C . HIS A 1 210 ? 18.418 -21.219 -7.663 1.00 37.16 210 HIS A C 1
ATOM 1646 O O . HIS A 1 210 ? 17.288 -21.723 -7.861 1.00 37.16 210 HIS A O 1
#

Sequence (210 aa):
LPTKSELFCSPPETKLYKEEGKKDRKVKTCQNGTCTGDYKEDECKRKMLAVYSRANVVETCTLKCNNGSYVQVENGTMCALRTSSSGFTLWSLFGSKPVTLVNEIGNCYDGECVKRAGYIVPPHNSTKGCNGTDVFINENLTVATHCQADCGNGTSEHREEDIFCLWQYRRHEHLHIYRIGFCFCGICEPHDNYTVLVDSKNPPVKKEDH

Organism: Ixodes ricinus (NCBI:txid34613)

Secondary structure (DSSP, 8-state):
---------PPP---------------PEEETTEEE----TTTBPPPEEEETTTEEEES-SEEEBTTS-EEEPPTT-EEEEEEEEPP--GGGGGTPPPPEEEEEEEEEETTEEEPPPPEEPPP---SSS-B--EEEEETTEEEES-SEEE-TTS-EEEPPTT-EEEEEEEEETTEEEEEEEEEETTEEEEEEEEEEEEETTSPPP-----

Radius of gyration: 21.1 Å; chains: 1; bounding box: 49×48×81 Å